Protein AF-A0A2R5FDK6-F1 (afdb_monomer)

Sequence (308 aa):
MSIIIQSFPFYNRYVGVKHDVRIYSDEKGGNSKIVLEDVVLILLAQPRKPADTNEVIAITKEKIELASVTPTDFDGLHLATVDQMEEFYICCDELGDYGKPTVYERFGKWWVDILRELMEKRLAHIGRLVSRVPVWEKDLDKTRRIFGKEANKEIALRTWLEMYYKLSVDWMVTIIIYKTRNKISHLYRGTTGEVPNNINSSNENDRRGNNVYTPETLVLIAPEVENLLDNPKRLLEDAAENIKKSDKLEKERNQVKILRLEGKSDDEIIEQIWKVTPQSNLAEAEEEGEYKNYQYELLKVFVQFIKK

Nearest PDB structures (foldseek):
  8otz-assembly1_AV  TM=5.537E-01  e=9.362E+00  Bos taurus

Solvent-accessible surface area (backbone atoms only — not comparable to full-atom values): 17125 Å² total; per-residue (Å²): 130,66,77,39,77,29,63,41,79,45,75,43,77,87,55,72,44,77,45,59,40,45,35,40,14,30,90,73,9,46,84,39,24,38,39,47,49,43,52,45,43,59,31,50,48,44,68,99,42,82,63,53,71,69,56,28,53,52,49,41,51,54,31,33,62,74,38,69,49,84,57,48,80,52,100,91,41,45,30,22,43,67,70,45,42,52,47,34,52,68,64,44,61,78,52,10,78,50,75,85,75,25,46,37,60,55,47,53,50,48,41,57,54,30,52,46,49,28,41,76,71,29,44,47,60,75,27,66,76,53,59,47,49,52,54,41,53,52,43,44,51,51,44,31,69,75,45,48,90,51,43,84,39,71,41,39,54,67,59,47,43,34,69,60,48,35,45,79,57,64,70,58,55,51,49,52,46,64,72,42,47,63,59,51,49,52,49,46,28,72,76,70,76,43,82,67,51,53,74,76,67,97,45,89,85,42,83,81,49,46,59,31,38,44,50,76,57,50,41,72,44,43,66,61,52,49,56,43,56,77,34,40,67,60,48,49,61,71,36,49,78,67,50,76,75,37,71,66,58,51,50,53,51,50,50,52,48,53,41,50,72,73,67,50,51,72,66,58,47,40,32,73,77,71,71,42,47,82,82,40,53,60,10,70,47,100,44,92,91,40,69,38,30,51,57,48,59,36,47,54,54,53,56,66,68,59,69,132

Radius of gyration: 23.21 Å; Cα contacts (8 Å, |Δi|>4): 417; chains: 1; bounding box: 58×48×67 Å

Foldseek 3Di:
DDKFKAWEWDQPVQQRDIATWIWIAPPQLPPIWTWQLSVLQQQQDHHPDRDDSVNSLVVSVVLCVVLVADFDDDPSTGTHDLVSCVSSLVSCVPSFPDDVVTSSVRVVCLCVQFVSVCSVVSNVSVYHVRSCVSLLVVQLVLCCVQQPVCLQDWDWQLVCCCRQQVDDPVVLSVLLCVVCVVVLQVQQCVVPVDGFDADDPPDPVVPVHTRTGRSSSSSVCVVVSVVLLVCLVVSCVVCVVVLVPDPVSVVLLVLLVVVVVVVDDLQRSCCVSPVDHQPPSWHQDSDHPDTGNSNSVNSSVVSVVNDD

Structure (mmCIF, N/CA/C/O backbone):
data_AF-A0A2R5FDK6-F1
#
_entry.id   AF-A0A2R5FDK6-F1
#
loop_
_atom_site.group_PDB
_atom_site.id
_atom_site.type_symbol
_atom_site.label_atom_id
_atom_site.label_alt_id
_atom_site.label_comp_id
_atom_site.label_asym_id
_atom_site.label_entity_id
_atom_site.label_seq_id
_atom_site.pdbx_PDB_ins_code
_atom_site.Cartn_x
_atom_site.Cartn_y
_atom_site.Cartn_z
_atom_site.occupancy
_atom_site.B_iso_or_equiv
_atom_site.auth_seq_id
_atom_site.auth_comp_id
_atom_site.auth_asym_id
_atom_site.auth_atom_id
_atom_site.pdbx_PDB_model_num
ATOM 1 N N . MET A 1 1 ? 29.451 -4.047 -23.027 1.00 61.66 1 MET A N 1
ATOM 2 C CA . MET A 1 1 ? 28.661 -3.230 -22.083 1.00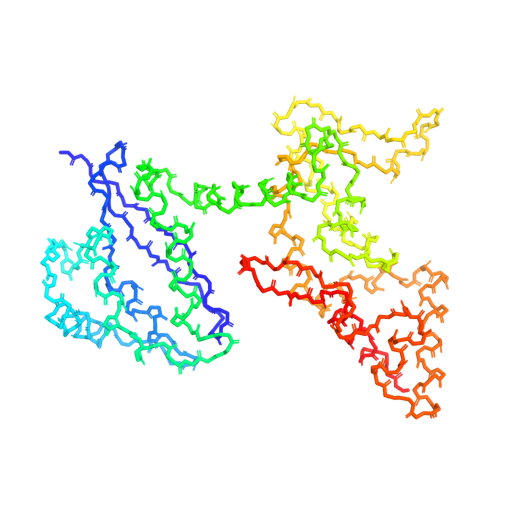 61.66 1 MET A CA 1
ATOM 3 C C . MET A 1 1 ? 28.052 -4.207 -21.094 1.00 61.66 1 MET A C 1
ATOM 5 O O . MET A 1 1 ? 27.488 -5.189 -21.560 1.00 61.66 1 MET A O 1
ATOM 9 N N . SER A 1 2 ? 28.280 -4.040 -19.790 1.00 78.81 2 SER A N 1
ATOM 10 C CA . SER A 1 2 ? 27.719 -4.955 -18.787 1.00 78.81 2 SER A CA 1
ATOM 11 C C . SER A 1 2 ? 26.217 -4.712 -18.671 1.00 78.81 2 SER A C 1
ATOM 13 O O . SER A 1 2 ? 25.786 -3.559 -18.625 1.00 78.81 2 SER A O 1
ATOM 15 N N . ILE A 1 3 ? 25.437 -5.788 -18.681 1.00 86.75 3 ILE A N 1
ATOM 16 C CA . ILE A 1 3 ? 23.987 -5.752 -18.501 1.00 86.75 3 ILE A CA 1
ATOM 17 C C . ILE A 1 3 ? 23.714 -6.052 -17.029 1.00 86.75 3 ILE A C 1
ATOM 19 O O . ILE A 1 3 ? 24.132 -7.089 -16.516 1.00 86.75 3 ILE A O 1
ATOM 23 N N . ILE A 1 4 ? 23.006 -5.150 -16.357 1.00 90.75 4 ILE A N 1
ATOM 24 C CA . ILE A 1 4 ? 22.509 -5.340 -14.998 1.00 90.75 4 ILE A CA 1
ATOM 25 C C . ILE A 1 4 ? 21.051 -5.781 -15.078 1.00 90.75 4 ILE A C 1
ATOM 27 O O . ILE A 1 4 ? 20.235 -5.141 -15.743 1.00 90.75 4 ILE A O 1
ATOM 31 N N . ILE A 1 5 ? 20.730 -6.854 -14.358 1.00 92.94 5 ILE A N 1
ATOM 32 C CA . ILE A 1 5 ? 19.374 -7.386 -14.232 1.00 92.94 5 ILE A CA 1
ATOM 33 C C . ILE A 1 5 ? 18.915 -7.155 -12.796 1.00 92.94 5 ILE A C 1
ATOM 35 O O . ILE A 1 5 ? 19.574 -7.600 -11.855 1.00 92.94 5 ILE A O 1
ATOM 39 N N . GLN A 1 6 ? 17.790 -6.466 -12.624 1.00 94.25 6 GLN A N 1
ATOM 40 C CA . GLN A 1 6 ? 17.181 -6.226 -11.317 1.00 94.25 6 GLN A CA 1
ATOM 41 C C . GLN A 1 6 ? 15.751 -6.752 -11.282 1.00 94.25 6 GLN A C 1
ATOM 43 O O . GLN A 1 6 ? 14.992 -6.571 -12.231 1.00 94.25 6 GLN A O 1
ATOM 48 N N . SER A 1 7 ? 15.387 -7.382 -10.165 1.00 92.06 7 SER A N 1
ATOM 49 C CA . SER A 1 7 ? 14.057 -7.956 -9.940 1.00 92.06 7 SER A CA 1
ATOM 50 C C . SER A 1 7 ? 13.248 -7.106 -8.968 1.00 92.06 7 SER A C 1
ATOM 52 O O . SER A 1 7 ? 13.628 -6.945 -7.799 1.00 92.06 7 SER A O 1
ATOM 54 N N . PHE A 1 8 ? 12.104 -6.618 -9.434 1.00 92.19 8 PHE A N 1
ATOM 55 C CA . PHE A 1 8 ? 11.215 -5.730 -8.703 1.00 92.19 8 PHE A CA 1
ATOM 56 C C . PHE A 1 8 ? 9.947 -6.447 -8.253 1.00 92.19 8 PHE A C 1
ATOM 58 O O . PHE A 1 8 ? 9.234 -7.014 -9.076 1.00 92.19 8 PHE A O 1
ATOM 65 N N . PRO A 1 9 ? 9.640 -6.418 -6.952 1.00 90.50 9 PRO A N 1
ATOM 66 C CA . PRO A 1 9 ? 8.559 -7.223 -6.430 1.00 90.50 9 PRO A CA 1
ATOM 67 C C . PRO A 1 9 ? 7.182 -6.577 -6.583 1.00 90.50 9 PRO A C 1
ATOM 69 O O . PRO A 1 9 ? 6.952 -5.479 -6.077 1.00 90.50 9 PRO A O 1
ATOM 72 N N . PHE A 1 10 ? 6.237 -7.334 -7.127 1.00 89.94 10 PHE A N 1
ATOM 73 C CA . PHE A 1 10 ? 4.808 -7.050 -7.088 1.00 89.94 10 PHE A CA 1
ATOM 74 C C . PHE A 1 10 ? 4.093 -8.074 -6.198 1.00 89.94 10 PHE A C 1
ATOM 76 O O . PHE A 1 10 ? 4.248 -9.286 -6.367 1.00 89.94 10 PHE A O 1
ATOM 83 N N . TYR A 1 11 ? 3.302 -7.608 -5.229 1.00 86.88 11 TYR A N 1
ATOM 84 C CA . TYR A 1 11 ? 2.498 -8.493 -4.384 1.00 86.88 11 TYR A CA 1
ATOM 85 C C . TYR A 1 11 ? 1.059 -8.578 -4.896 1.00 86.88 11 TYR A C 1
ATOM 87 O O . TYR A 1 11 ? 0.243 -7.671 -4.688 1.00 86.88 11 TYR A O 1
ATOM 95 N N . ASN A 1 12 ? 0.728 -9.711 -5.518 1.00 85.25 12 ASN A N 1
ATOM 96 C CA . ASN A 1 12 ? -0.639 -10.007 -5.910 1.00 85.25 12 ASN A CA 1
ATOM 97 C C . ASN A 1 12 ? -1.412 -10.520 -4.682 1.00 85.25 12 ASN A C 1
ATOM 99 O O . ASN A 1 12 ? -1.385 -11.703 -4.333 1.00 85.25 12 ASN A O 1
ATOM 103 N N . ARG A 1 13 ? -2.120 -9.600 -4.014 1.00 81.56 13 ARG A N 1
ATOM 104 C CA . ARG A 1 13 ? -2.880 -9.880 -2.784 1.00 81.56 13 ARG A CA 1
ATOM 105 C C . ARG A 1 13 ? -4.012 -10.893 -2.969 1.00 81.56 13 ARG A C 1
ATOM 107 O O . ARG A 1 13 ? -4.418 -11.512 -1.993 1.00 81.56 13 ARG A O 1
ATOM 114 N N . TYR A 1 14 ? -4.524 -11.059 -4.190 1.00 83.19 14 TYR A N 1
ATOM 115 C CA . TYR A 1 14 ? -5.655 -11.951 -4.460 1.00 83.19 14 TYR A CA 1
ATOM 116 C C . TYR A 1 14 ? -5.239 -13.418 -4.485 1.00 83.19 14 TYR A C 1
ATOM 118 O O . TYR A 1 14 ? -5.993 -14.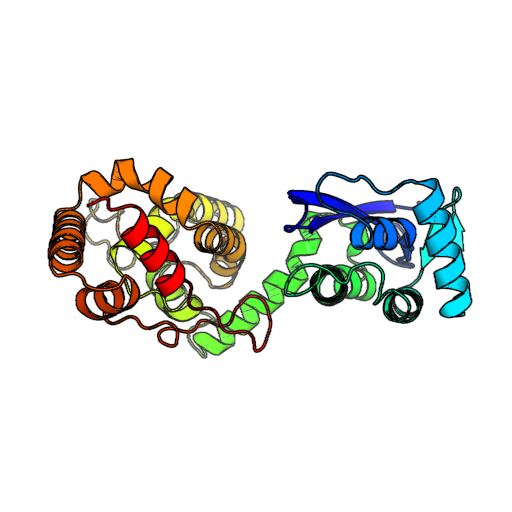285 -4.049 1.00 83.19 14 TYR A O 1
ATOM 126 N N . VAL A 1 15 ? -4.017 -13.691 -4.941 1.00 83.62 15 VAL A N 1
ATOM 127 C CA . VAL A 1 15 ? -3.427 -15.038 -4.932 1.00 83.62 15 VAL A CA 1
ATOM 128 C C . VAL A 1 15 ? -2.507 -15.261 -3.731 1.00 83.62 15 VAL A C 1
ATOM 130 O O . VAL A 1 15 ? -2.153 -16.398 -3.433 1.00 83.62 15 VAL A O 1
ATOM 133 N N . GLY A 1 16 ? -2.125 -14.188 -3.030 1.00 80.31 16 GLY A N 1
ATOM 134 C CA . GLY A 1 16 ? -1.224 -14.233 -1.880 1.00 80.31 16 GLY A CA 1
ATOM 135 C C . GLY A 1 16 ? 0.233 -14.517 -2.253 1.00 80.31 16 GLY A C 1
ATOM 136 O O . GLY A 1 16 ? 1.001 -14.953 -1.398 1.00 80.31 16 GLY A O 1
ATOM 137 N N . VAL A 1 17 ? 0.618 -14.280 -3.510 1.00 82.44 17 VAL A N 1
ATOM 138 C CA . VAL A 1 17 ? 1.946 -14.593 -4.054 1.00 82.44 17 VAL A CA 1
ATOM 139 C C . VAL A 1 17 ? 2.660 -13.312 -4.464 1.00 82.44 17 VAL A C 1
ATOM 141 O O . VAL A 1 17 ? 2.067 -12.340 -4.937 1.00 82.44 17 VAL A O 1
ATOM 144 N N . LYS A 1 18 ? 3.970 -13.320 -4.240 1.00 88.19 18 LYS A N 1
ATOM 145 C CA . LYS A 1 18 ? 4.886 -12.281 -4.681 1.00 88.19 18 LYS A CA 1
ATOM 146 C C . LYS A 1 18 ? 5.486 -12.694 -6.019 1.00 88.19 18 LYS A C 1
ATOM 148 O O . LYS A 1 18 ? 6.088 -13.760 -6.111 1.00 88.19 18 LYS A O 1
ATOM 153 N N . HIS A 1 19 ? 5.336 -11.836 -7.012 1.00 90.69 19 HIS A N 1
ATOM 154 C CA . HIS A 1 19 ? 5.939 -11.981 -8.327 1.00 90.69 19 HIS A CA 1
ATOM 155 C C . HIS A 1 19 ? 7.079 -10.977 -8.462 1.00 90.69 19 HIS A C 1
ATOM 157 O O . HIS A 1 19 ? 7.041 -9.910 -7.850 1.00 90.69 19 HIS A O 1
ATOM 163 N N . ASP A 1 20 ? 8.099 -11.322 -9.234 1.00 92.31 20 ASP A N 1
ATOM 164 C CA . ASP A 1 20 ? 9.207 -10.425 -9.533 1.00 92.31 20 ASP A CA 1
ATOM 165 C C . ASP A 1 20 ? 9.132 -10.041 -11.015 1.00 92.31 20 ASP A C 1
ATOM 167 O O . ASP A 1 20 ? 9.048 -10.915 -11.872 1.00 92.31 20 ASP A O 1
ATOM 171 N N . VAL A 1 21 ? 9.184 -8.742 -11.299 1.00 94.69 21 VAL A N 1
ATOM 172 C CA . VAL A 1 21 ? 9.325 -8.191 -12.649 1.00 94.69 21 VAL A CA 1
ATOM 173 C C . VAL A 1 21 ? 10.780 -7.825 -12.873 1.00 94.69 21 VAL A C 1
ATOM 175 O O . VAL A 1 21 ? 11.354 -7.034 -12.118 1.00 94.69 21 VAL A O 1
ATOM 178 N N . ARG A 1 22 ? 11.397 -8.413 -13.893 1.00 95.62 22 ARG A N 1
ATOM 179 C CA . ARG A 1 22 ? 12.801 -8.175 -14.223 1.00 95.62 22 ARG A CA 1
ATOM 180 C C . ARG A 1 22 ? 12.946 -6.984 -15.162 1.00 95.62 22 ARG A C 1
ATOM 182 O O . ARG A 1 22 ? 12.224 -6.855 -16.149 1.00 95.62 22 ARG A O 1
ATOM 189 N N . ILE A 1 23 ? 13.936 -6.147 -14.865 1.00 95.38 23 ILE A N 1
ATOM 190 C CA . ILE A 1 23 ? 14.373 -5.041 -15.717 1.00 95.38 23 ILE A CA 1
ATOM 191 C C . ILE A 1 23 ? 15.857 -5.213 -16.030 1.00 95.38 23 ILE A C 1
ATOM 193 O O . ILE A 1 23 ? 16.681 -5.411 -15.135 1.00 95.38 23 ILE A O 1
ATOM 197 N N . TYR A 1 24 ? 16.174 -5.113 -17.314 1.00 95.62 24 TYR A N 1
ATOM 198 C CA . TYR A 1 24 ? 17.513 -5.127 -17.881 1.00 95.62 24 TYR A CA 1
ATOM 199 C C . TYR A 1 24 ? 17.947 -3.689 -18.129 1.00 95.62 24 TYR A C 1
ATOM 201 O O . TYR A 1 24 ? 17.193 -2.922 -18.711 1.00 95.62 24 TYR A O 1
ATOM 209 N N . SER A 1 25 ? 19.148 -3.308 -17.711 1.00 93.69 25 SER A N 1
ATOM 210 C CA . SER A 1 25 ? 19.682 -1.957 -17.928 1.00 93.69 25 SER A CA 1
ATOM 211 C C . SER A 1 25 ? 21.202 -1.982 -18.048 1.00 93.69 25 SER A C 1
ATOM 213 O O . SER A 1 25 ? 21.840 -2.970 -17.679 1.00 93.69 25 SER A O 1
ATOM 215 N N . ASP A 1 26 ? 21.800 -0.915 -18.575 1.00 92.19 26 ASP A N 1
ATOM 216 C CA . ASP A 1 26 ? 23.251 -0.734 -18.481 1.00 92.19 26 ASP A CA 1
ATOM 217 C C . ASP A 1 26 ? 23.682 -0.297 -17.064 1.00 92.19 26 ASP A C 1
ATOM 219 O O . ASP A 1 26 ? 22.858 0.014 -16.203 1.00 92.19 26 ASP A O 1
ATOM 223 N N . GLU A 1 27 ? 24.993 -0.252 -16.807 1.00 88.50 27 GLU A N 1
ATOM 224 C CA . GLU A 1 27 ? 25.561 0.122 -15.497 1.00 88.50 27 GLU A CA 1
ATOM 225 C C . GLU A 1 27 ? 25.161 1.519 -14.996 1.00 88.50 27 GLU A C 1
ATOM 227 O O . GLU A 1 27 ? 25.316 1.811 -13.813 1.00 88.50 27 GLU A O 1
ATOM 232 N N . LYS A 1 28 ? 24.660 2.389 -15.878 1.00 86.62 28 LYS A N 1
ATOM 233 C CA . LYS A 1 28 ? 24.192 3.740 -15.548 1.00 86.62 28 LYS A CA 1
ATOM 234 C C . LYS A 1 28 ? 22.661 3.832 -15.529 1.00 86.62 28 LYS A C 1
ATOM 236 O O . LYS A 1 28 ? 22.128 4.940 -15.474 1.00 86.62 28 LYS A O 1
ATOM 241 N N . GLY A 1 29 ? 21.956 2.703 -15.628 1.00 84.31 29 GLY A N 1
ATOM 242 C CA . GLY A 1 29 ? 20.496 2.635 -15.716 1.00 84.31 29 GLY A CA 1
ATOM 243 C C . GLY A 1 29 ? 19.916 3.090 -17.055 1.00 84.31 29 GLY A C 1
ATOM 244 O O . GLY A 1 29 ? 18.697 3.222 -17.184 1.00 84.31 29 GLY A O 1
ATOM 245 N N . GLY A 1 30 ? 20.764 3.350 -18.049 1.00 87.38 30 GLY A N 1
ATOM 246 C CA . GLY A 1 30 ? 20.343 3.622 -19.414 1.00 87.38 30 GLY A CA 1
ATOM 247 C C . GLY A 1 30 ? 19.819 2.363 -20.101 1.00 87.38 30 GLY A C 1
ATOM 248 O O . GLY A 1 30 ? 20.036 1.238 -19.642 1.00 87.38 30 GLY A O 1
ATOM 249 N N . ASN A 1 31 ? 19.105 2.569 -21.212 1.00 90.06 31 ASN A N 1
ATOM 250 C CA . ASN A 1 31 ? 18.552 1.495 -22.044 1.00 90.06 31 ASN A CA 1
ATOM 251 C C . ASN A 1 31 ? 17.733 0.465 -21.246 1.00 90.06 31 ASN A C 1
ATOM 253 O O . ASN A 1 31 ? 17.788 -0.728 -21.539 1.00 90.06 31 ASN A O 1
ATOM 257 N N . SER A 1 32 ? 17.007 0.931 -20.224 1.00 93.81 32 SER A N 1
ATOM 258 C CA . SER A 1 32 ? 16.192 0.069 -19.371 1.00 93.81 32 SER A CA 1
ATOM 259 C C . SER A 1 32 ? 15.098 -0.620 -20.191 1.00 93.81 32 SER A C 1
ATOM 261 O O . SER A 1 32 ? 14.358 0.054 -20.911 1.00 93.81 32 SER A O 1
ATOM 263 N N . LYS A 1 33 ? 14.980 -1.945 -20.066 1.00 96.12 33 LYS A N 1
ATOM 264 C CA . LYS A 1 33 ? 13.948 -2.763 -20.711 1.00 96.12 33 LYS A CA 1
ATOM 265 C C . LYS A 1 33 ? 13.312 -3.743 -19.731 1.00 96.12 33 LYS A C 1
ATOM 267 O O . LYS A 1 33 ? 14.022 -4.391 -18.965 1.00 96.12 33 LYS A O 1
ATOM 272 N N . ILE A 1 34 ? 11.992 -3.857 -19.767 1.00 97.00 34 ILE A N 1
ATOM 273 C CA . ILE A 1 34 ? 11.185 -4.747 -18.924 1.00 97.00 34 ILE A CA 1
ATOM 274 C C . ILE A 1 34 ? 10.923 -6.081 -19.633 1.00 97.00 34 ILE A C 1
ATOM 276 O O . ILE A 1 34 ? 10.759 -6.107 -20.850 1.00 97.00 34 ILE A O 1
ATOM 280 N N . VAL A 1 35 ? 10.885 -7.182 -18.879 1.00 97.94 35 VAL A N 1
ATOM 281 C CA . VAL A 1 35 ? 10.507 -8.513 -19.386 1.00 97.94 35 VAL A CA 1
ATOM 282 C C . VAL A 1 35 ? 8.983 -8.632 -19.488 1.00 97.94 35 VAL A C 1
ATOM 284 O O . VAL A 1 35 ? 8.292 -8.562 -18.470 1.00 97.94 35 VAL A O 1
ATOM 287 N N . LEU A 1 36 ? 8.458 -8.855 -20.695 1.00 97.94 36 LEU A N 1
ATOM 288 C CA . LEU A 1 36 ? 7.011 -8.940 -20.942 1.00 97.94 36 LEU A CA 1
ATOM 289 C C . LEU A 1 36 ? 6.376 -10.232 -20.399 1.00 97.94 36 LEU A C 1
ATOM 291 O O . LEU A 1 36 ? 5.220 -10.230 -19.978 1.00 97.94 36 LEU A O 1
ATOM 295 N N . GLU A 1 37 ? 7.121 -11.334 -20.335 1.00 97.50 37 GLU A N 1
ATOM 296 C CA . GLU A 1 37 ? 6.637 -12.593 -19.757 1.00 97.50 37 GLU A CA 1
ATOM 297 C C . GLU A 1 37 ? 6.334 -12.464 -18.262 1.00 97.50 37 GLU A C 1
ATOM 299 O O . GLU A 1 37 ? 5.381 -13.069 -17.775 1.00 97.50 37 GLU A O 1
ATOM 304 N N . ASP A 1 38 ? 7.109 -11.658 -17.527 1.00 96.88 38 ASP A N 1
ATOM 305 C CA . ASP A 1 38 ? 6.877 -11.437 -16.095 1.00 96.88 38 ASP A CA 1
ATOM 306 C C . ASP A 1 38 ? 5.541 -10.705 -15.868 1.00 96.88 38 ASP A C 1
ATOM 308 O O . ASP A 1 38 ? 4.835 -10.986 -14.899 1.00 96.88 38 ASP A O 1
ATOM 312 N N . VAL A 1 39 ? 5.164 -9.811 -16.790 1.00 96.75 39 VAL A N 1
ATOM 313 C CA . VAL A 1 39 ? 3.873 -9.106 -16.788 1.00 96.75 39 VAL A CA 1
ATOM 314 C C . VAL A 1 39 ? 2.731 -10.091 -17.018 1.00 96.75 39 VAL A C 1
ATOM 316 O O . VAL A 1 39 ? 1.809 -10.166 -16.207 1.00 96.75 39 VAL A O 1
ATOM 319 N N . VAL A 1 40 ? 2.801 -10.879 -18.094 1.00 96.56 40 VAL A N 1
ATOM 320 C CA . VAL A 1 40 ? 1.754 -11.856 -18.436 1.00 96.56 40 VAL A CA 1
ATOM 321 C C . VAL A 1 40 ? 1.596 -12.8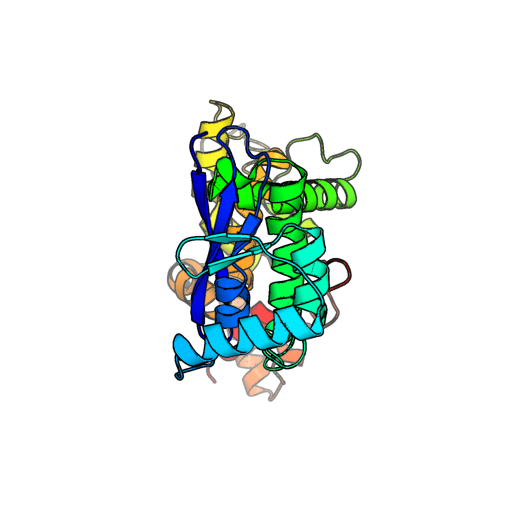94 -17.326 1.00 96.56 40 VAL A C 1
ATOM 323 O O . VAL A 1 40 ? 0.474 -13.212 -16.934 1.00 96.56 40 VAL A O 1
ATOM 326 N N . LEU A 1 41 ? 2.706 -13.355 -16.741 1.00 94.94 41 LEU A N 1
ATOM 327 C CA . LEU A 1 41 ? 2.700 -14.259 -15.593 1.00 94.94 41 LEU A CA 1
ATOM 328 C C . LEU A 1 41 ? 1.929 -13.680 -14.398 1.00 94.94 41 LEU A C 1
ATOM 330 O O . LEU A 1 41 ? 1.207 -14.413 -13.721 1.00 94.94 41 LEU A O 1
ATOM 334 N N . ILE A 1 42 ? 2.092 -12.384 -14.115 1.00 93.88 42 ILE A N 1
ATOM 335 C CA . ILE A 1 42 ? 1.388 -11.705 -13.021 1.00 93.88 42 ILE A CA 1
ATOM 336 C C . ILE A 1 42 ? -0.110 -11.624 -13.292 1.00 93.88 42 ILE A C 1
ATOM 338 O O . ILE A 1 42 ? -0.896 -11.899 -12.383 1.00 93.88 42 ILE A O 1
ATOM 342 N N . LEU A 1 43 ? -0.492 -11.239 -14.511 1.00 94.06 43 LEU A N 1
ATOM 343 C CA . LEU A 1 43 ? -1.895 -11.068 -14.885 1.00 94.06 43 LEU A CA 1
ATOM 344 C C . LEU A 1 43 ? -2.637 -12.409 -14.844 1.00 94.06 43 LEU A C 1
ATOM 346 O O . LEU A 1 43 ? -3.684 -12.506 -14.208 1.00 94.06 43 LEU A O 1
ATOM 350 N N . LEU A 1 44 ? -2.027 -13.465 -15.391 1.00 92.44 44 LEU A N 1
ATOM 351 C CA . LEU A 1 44 ? -2.592 -14.817 -15.423 1.00 92.44 44 LEU A CA 1
ATOM 352 C C . LEU A 1 44 ? -2.576 -15.548 -14.079 1.00 92.44 44 LEU A C 1
ATOM 354 O O . LEU A 1 44 ? -3.229 -16.587 -13.942 1.00 92.44 44 LEU A O 1
ATOM 358 N N . ALA A 1 45 ? -1.806 -15.076 -13.094 1.00 88.00 45 ALA A N 1
ATOM 359 C CA . ALA A 1 45 ? -1.718 -15.741 -11.801 1.00 88.00 45 ALA A CA 1
ATOM 360 C C . ALA A 1 45 ? -3.121 -15.875 -11.206 1.00 88.00 45 ALA A C 1
ATOM 362 O O . ALA A 1 45 ? -3.832 -14.884 -11.125 1.00 88.00 45 ALA A O 1
ATOM 363 N N . GLN A 1 46 ? -3.525 -17.066 -10.757 1.00 82.56 46 GLN A N 1
ATOM 364 C CA . GLN A 1 46 ? -4.818 -17.288 -10.102 1.00 82.56 46 GLN A CA 1
ATOM 365 C C . GLN A 1 46 ? -4.653 -18.057 -8.785 1.00 82.56 46 GLN A C 1
ATOM 367 O O . GLN A 1 46 ? -3.682 -18.805 -8.608 1.00 82.56 46 GLN A O 1
ATOM 372 N N . PRO A 1 47 ? -5.598 -17.927 -7.830 1.00 77.12 47 PRO A N 1
ATOM 373 C CA . PRO A 1 47 ? -5.526 -18.682 -6.588 1.00 77.12 47 PRO A CA 1
ATOM 374 C C . PRO A 1 47 ? -5.528 -20.185 -6.885 1.00 77.12 47 PRO A C 1
ATOM 376 O O . PRO A 1 47 ? -6.446 -20.696 -7.522 1.00 77.12 47 PRO A O 1
ATOM 379 N N . ARG A 1 48 ? -4.522 -20.910 -6.378 1.00 71.12 48 ARG A N 1
ATOM 380 C CA . ARG A 1 48 ? -4.388 -22.380 -6.497 1.00 71.12 48 ARG A CA 1
ATOM 381 C C . ARG A 1 48 ? -4.161 -22.916 -7.919 1.00 71.12 48 ARG A C 1
ATOM 383 O O . ARG A 1 48 ? -4.148 -24.134 -8.085 1.00 71.12 48 ARG A O 1
ATOM 390 N N . LYS A 1 49 ? -3.936 -22.054 -8.913 1.00 76.50 49 LYS A N 1
ATOM 391 C CA . LYS A 1 49 ? -3.584 -22.457 -10.278 1.00 76.50 49 LYS A CA 1
ATOM 392 C C . LYS A 1 49 ? -2.352 -21.664 -10.734 1.00 76.50 49 LYS A C 1
ATOM 394 O O . LYS A 1 49 ? -2.497 -20.496 -11.092 1.00 76.50 49 LYS A O 1
ATOM 399 N N . PRO A 1 50 ? -1.139 -22.246 -10.669 1.00 72.62 50 PRO A N 1
ATOM 400 C CA . PRO A 1 50 ? 0.029 -21.600 -11.253 1.00 72.62 50 PRO A CA 1
ATOM 401 C C . PRO A 1 50 ? -0.169 -21.488 -12.768 1.00 72.62 50 PRO A C 1
ATOM 403 O O . PRO A 1 50 ? -0.712 -22.406 -13.384 1.00 72.62 50 PRO A O 1
ATOM 406 N N . ALA A 1 51 ? 0.249 -20.366 -13.349 1.00 77.88 51 ALA A N 1
ATOM 407 C CA . ALA A 1 51 ? 0.252 -20.202 -14.797 1.00 77.88 51 ALA A CA 1
ATOM 408 C C . ALA A 1 51 ? 1.317 -21.117 -15.423 1.00 77.88 51 ALA A C 1
ATOM 410 O O . ALA A 1 51 ? 2.419 -21.259 -14.880 1.00 77.88 51 ALA A O 1
ATOM 411 N N . ASP A 1 52 ? 0.984 -21.750 -16.546 1.00 85.81 52 ASP A N 1
ATOM 412 C CA . ASP A 1 52 ? 1.923 -22.578 -17.301 1.00 85.81 52 ASP A CA 1
ATOM 413 C C . ASP A 1 52 ? 2.924 -21.672 -18.035 1.00 85.81 52 ASP A C 1
ATOM 415 O O . ASP A 1 52 ? 2.548 -20.708 -18.698 1.00 85.81 52 ASP A O 1
ATOM 419 N N . THR A 1 53 ? 4.220 -21.965 -17.928 1.00 84.75 53 THR A N 1
ATOM 420 C CA . THR A 1 53 ? 5.272 -21.183 -18.594 1.00 84.75 53 THR A CA 1
ATOM 421 C C . THR A 1 53 ? 5.116 -21.164 -20.118 1.00 84.75 53 THR A C 1
ATOM 423 O O . THR A 1 53 ? 5.392 -20.142 -20.742 1.00 84.75 53 THR A O 1
ATOM 426 N N . ASN A 1 54 ? 4.646 -22.254 -20.729 1.00 88.00 54 ASN A N 1
ATOM 427 C CA . ASN A 1 54 ? 4.403 -22.299 -22.172 1.00 88.00 54 ASN A CA 1
ATOM 428 C C . ASN A 1 54 ? 3.202 -21.432 -22.569 1.00 88.00 54 ASN A C 1
ATOM 430 O O . ASN A 1 54 ? 3.238 -20.780 -23.611 1.00 88.00 54 ASN A O 1
ATOM 434 N N . GLU A 1 55 ? 2.163 -21.408 -21.730 1.00 91.88 55 GLU A N 1
ATOM 435 C CA . GLU A 1 55 ? 0.983 -20.554 -21.904 1.00 91.88 55 GLU A CA 1
ATOM 436 C C . GLU A 1 55 ? 1.370 -19.073 -21.804 1.00 91.88 55 GLU A C 1
ATOM 438 O O . GLU A 1 55 ? 1.005 -18.291 -22.677 1.00 91.88 55 GLU A O 1
ATOM 443 N N . VAL A 1 56 ? 2.200 -18.708 -20.818 1.00 94.19 56 VAL A N 1
ATOM 444 C CA . VAL A 1 56 ? 2.736 -17.345 -20.667 1.00 94.19 56 VAL A CA 1
ATOM 445 C C . VAL A 1 56 ? 3.472 -16.902 -21.930 1.00 94.19 56 VAL A C 1
ATOM 447 O O . VAL A 1 56 ? 3.153 -15.851 -22.470 1.00 94.19 56 VAL A O 1
ATOM 450 N N . ILE A 1 57 ? 4.408 -17.707 -22.442 1.00 94.44 57 ILE A N 1
ATOM 451 C CA . ILE A 1 57 ? 5.184 -17.350 -23.642 1.00 94.44 57 ILE A CA 1
ATOM 452 C C . ILE A 1 57 ? 4.278 -17.208 -24.872 1.00 94.44 57 ILE A C 1
ATOM 454 O O . ILE A 1 57 ? 4.468 -16.291 -25.673 1.00 94.44 57 ILE A O 1
ATOM 458 N N . ALA A 1 58 ? 3.312 -18.115 -25.046 1.00 95.19 58 ALA A N 1
ATOM 459 C CA . ALA A 1 58 ? 2.382 -18.070 -26.171 1.00 95.19 58 ALA A CA 1
ATOM 460 C C . ALA A 1 58 ? 1.528 -16.794 -26.139 1.00 95.19 58 ALA A C 1
ATOM 462 O O . ALA A 1 58 ? 1.462 -16.082 -27.140 1.00 95.19 58 ALA A O 1
ATOM 463 N N . ILE A 1 59 ? 0.960 -16.470 -24.976 1.00 96.50 59 ILE A N 1
ATOM 464 C CA . ILE A 1 59 ? 0.154 -15.262 -24.778 1.00 96.50 59 ILE A CA 1
ATOM 465 C C . ILE A 1 59 ? 1.015 -14.007 -24.933 1.00 96.50 59 ILE A C 1
ATOM 467 O O . ILE A 1 59 ? 0.597 -13.067 -25.597 1.00 96.50 59 ILE A O 1
ATOM 471 N N . THR A 1 60 ? 2.243 -13.978 -24.404 1.00 97.62 60 THR A N 1
ATOM 472 C CA . THR A 1 60 ? 3.153 -12.840 -24.605 1.00 97.62 60 THR A CA 1
ATOM 473 C C . THR A 1 60 ? 3.374 -12.559 -26.092 1.00 97.62 60 THR A C 1
ATOM 475 O O . THR A 1 60 ? 3.278 -11.406 -26.503 1.00 97.62 60 THR A O 1
ATOM 478 N N . LYS A 1 61 ? 3.601 -13.588 -26.918 1.00 97.00 61 LYS A N 1
ATOM 479 C CA . LYS A 1 61 ? 3.766 -13.420 -28.373 1.00 97.00 61 LYS A CA 1
ATOM 480 C C . LYS A 1 61 ? 2.500 -12.914 -29.055 1.00 97.00 61 LYS A C 1
ATOM 482 O O . LYS A 1 61 ? 2.578 -11.965 -29.828 1.00 97.00 61 LYS A O 1
ATOM 487 N N . GLU A 1 62 ? 1.349 -13.493 -28.723 1.00 97.38 62 GLU A N 1
ATOM 488 C CA . GLU A 1 62 ? 0.050 -13.030 -29.224 1.00 97.38 62 GLU A CA 1
ATOM 489 C C . GLU A 1 62 ? -0.159 -11.539 -28.915 1.00 97.38 62 GLU A C 1
ATOM 491 O O . GLU A 1 62 ? -0.529 -10.750 -29.783 1.00 97.38 62 GLU A O 1
ATOM 496 N N . LYS A 1 63 ? 0.145 -11.126 -27.682 1.00 97.75 63 LYS A N 1
ATOM 497 C CA . LYS A 1 63 ? -0.027 -9.745 -27.223 1.00 97.75 63 LYS A CA 1
ATOM 498 C C . LYS A 1 63 ? 0.974 -8.777 -27.848 1.00 97.75 63 LYS A C 1
ATOM 500 O O . LYS A 1 63 ? 0.601 -7.645 -28.142 1.00 97.75 63 LYS A O 1
ATOM 505 N N . ILE A 1 64 ? 2.203 -9.219 -28.116 1.00 97.69 64 ILE A N 1
ATOM 506 C CA . ILE A 1 64 ? 3.194 -8.453 -28.887 1.00 97.69 64 ILE A CA 1
ATOM 507 C C . ILE A 1 64 ? 2.676 -8.164 -30.300 1.00 97.69 64 ILE A C 1
ATOM 509 O O . ILE A 1 64 ? 2.755 -7.023 -30.755 1.00 97.69 64 ILE A O 1
ATOM 513 N N . GLU A 1 65 ? 2.129 -9.178 -30.978 1.00 96.81 65 GLU A N 1
ATOM 514 C CA . GLU A 1 65 ? 1.574 -9.035 -32.328 1.00 96.81 65 GLU A CA 1
ATOM 515 C C . GLU A 1 65 ? 0.382 -8.070 -32.344 1.00 96.81 65 GLU A C 1
ATOM 517 O O . GLU A 1 65 ? 0.334 -7.166 -33.180 1.00 96.81 65 GLU A O 1
ATOM 522 N N . LEU A 1 66 ? -0.541 -8.207 -31.385 1.00 96.06 66 LEU A N 1
ATOM 523 C CA . LEU A 1 66 ? -1.697 -7.315 -31.243 1.00 96.06 66 LEU A CA 1
ATOM 524 C C . LEU A 1 66 ? -1.284 -5.864 -30.974 1.00 96.06 66 LEU A C 1
ATOM 526 O O . LEU A 1 66 ? -1.809 -4.948 -31.607 1.00 96.06 66 LEU A O 1
ATOM 530 N N . ALA A 1 67 ? -0.315 -5.657 -30.082 1.00 95.50 67 ALA A N 1
ATOM 531 C CA . ALA A 1 67 ? 0.199 -4.333 -29.750 1.00 95.50 67 ALA A CA 1
ATOM 532 C C . ALA A 1 67 ? 1.082 -3.732 -30.855 1.00 95.50 67 ALA A C 1
ATOM 534 O O . ALA A 1 67 ? 1.408 -2.551 -30.799 1.00 95.50 67 ALA A O 1
ATOM 535 N N . SER A 1 68 ? 1.471 -4.522 -31.866 1.00 95.38 68 SER A N 1
ATOM 536 C CA . SER A 1 68 ? 2.395 -4.111 -32.934 1.00 95.38 68 SER A CA 1
ATOM 537 C C . SER A 1 68 ? 3.745 -3.591 -32.415 1.00 95.38 68 SER A C 1
ATOM 539 O O . SER A 1 68 ? 4.399 -2.768 -33.060 1.00 95.38 68 SER A O 1
ATOM 541 N N . VAL A 1 69 ? 4.193 -4.096 -31.263 1.00 95.12 69 VAL A N 1
ATOM 542 C CA . VAL A 1 69 ? 5.476 -3.720 -30.655 1.00 95.12 69 VAL A CA 1
ATOM 543 C C . VAL A 1 69 ? 6.602 -4.608 -31.174 1.00 95.12 69 VAL A C 1
ATOM 545 O O . VAL A 1 69 ? 6.407 -5.775 -31.495 1.00 95.12 69 VAL A O 1
ATOM 548 N N . THR A 1 70 ? 7.820 -4.072 -31.253 1.00 96.25 70 THR A N 1
ATOM 549 C CA . THR A 1 70 ? 9.017 -4.842 -31.639 1.00 96.25 70 THR A CA 1
ATOM 550 C C . THR A 1 70 ? 9.986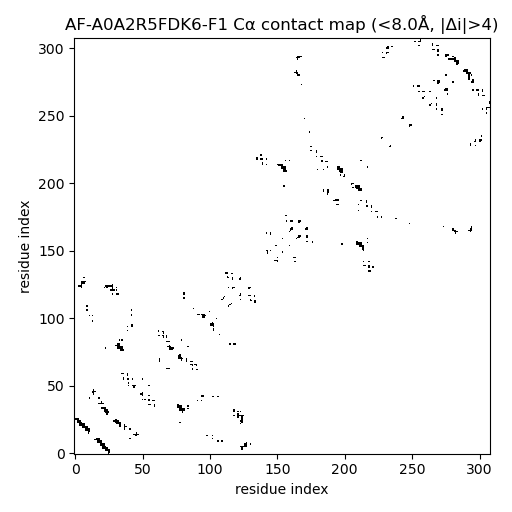 -4.925 -30.456 1.00 96.25 70 THR A C 1
ATOM 552 O O . THR A 1 70 ? 10.886 -4.083 -30.341 1.00 96.25 70 THR A O 1
ATOM 555 N N . PRO A 1 71 ? 9.791 -5.879 -29.526 1.00 95.75 71 PRO A N 1
ATOM 556 C CA . PRO A 1 71 ? 10.669 -6.033 -28.373 1.00 95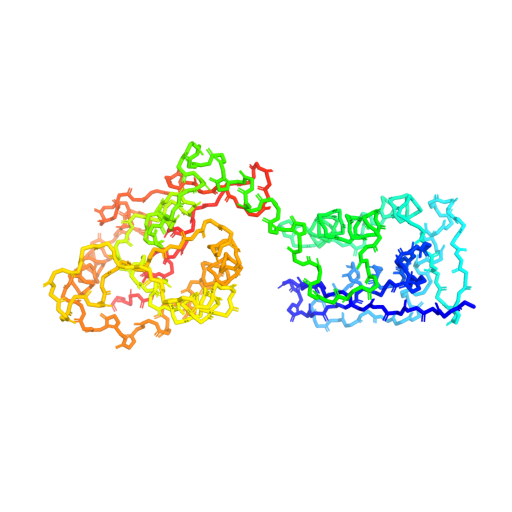.75 71 PRO A CA 1
ATOM 557 C C . PRO A 1 71 ? 12.054 -6.538 -28.796 1.00 95.75 71 PRO A C 1
ATOM 559 O O . PRO A 1 71 ? 12.275 -7.009 -29.909 1.00 95.75 71 PRO A O 1
ATOM 562 N N . THR A 1 72 ? 13.021 -6.422 -27.892 1.00 96.19 72 THR A N 1
ATOM 563 C CA . THR A 1 72 ? 14.342 -7.034 -28.058 1.00 96.19 72 THR A CA 1
ATOM 564 C C . THR A 1 72 ? 14.329 -8.445 -27.490 1.00 96.19 72 THR A C 1
ATOM 566 O O . THR A 1 72 ? 14.113 -8.606 -26.292 1.00 96.19 72 THR A O 1
ATOM 569 N N . ASP A 1 73 ? 14.636 -9.440 -28.313 1.00 94.12 73 ASP A N 1
ATOM 570 C CA . ASP A 1 73 ? 14.782 -10.820 -27.850 1.00 94.12 73 ASP A CA 1
ATOM 571 C C . ASP A 1 73 ? 16.101 -11.021 -27.093 1.00 94.12 73 ASP A C 1
ATOM 573 O O . ASP A 1 73 ? 17.178 -10.646 -27.571 1.00 94.12 73 ASP A O 1
ATOM 577 N N . PHE A 1 74 ? 16.030 -11.635 -25.912 1.00 91.62 74 PHE A N 1
ATOM 578 C CA . PHE A 1 74 ? 17.199 -11.982 -25.104 1.00 91.62 74 PHE A CA 1
ATOM 579 C C . PHE A 1 74 ? 16.943 -13.260 -24.301 1.00 91.62 74 PHE A C 1
ATOM 581 O O . PHE A 1 74 ? 16.016 -13.307 -23.500 1.00 91.62 74 PHE A O 1
ATOM 588 N N . ASP A 1 75 ? 17.755 -14.300 -24.512 1.00 88.94 75 ASP A N 1
ATOM 589 C CA . ASP A 1 75 ? 17.631 -15.605 -23.836 1.00 88.94 75 ASP A CA 1
ATOM 590 C C . ASP A 1 75 ? 16.201 -16.191 -23.847 1.00 88.94 75 ASP A C 1
ATOM 592 O O . ASP A 1 75 ? 15.749 -16.818 -22.890 1.00 88.94 75 ASP A O 1
ATOM 596 N N . GLY A 1 76 ? 15.476 -15.992 -24.955 1.00 88.25 76 GLY A N 1
ATOM 597 C CA . GLY A 1 76 ? 14.100 -16.470 -25.124 1.00 88.25 76 GLY A CA 1
ATOM 598 C C . GLY A 1 76 ? 13.027 -15.634 -24.414 1.00 88.25 76 GLY A C 1
ATOM 599 O O . GLY A 1 76 ? 11.889 -16.087 -24.338 1.00 88.25 76 GLY A O 1
ATOM 600 N N . LEU A 1 77 ? 13.381 -14.448 -23.911 1.00 94.31 77 LEU A N 1
ATOM 601 C CA . LEU A 1 77 ? 12.475 -13.460 -23.319 1.00 94.31 77 LEU A CA 1
ATOM 602 C C . LEU A 1 77 ? 12.327 -12.240 -24.228 1.00 94.31 77 LEU A C 1
ATOM 604 O O . LEU A 1 77 ? 13.282 -11.859 -24.913 1.00 94.31 77 LEU A O 1
ATOM 608 N N . HIS A 1 78 ? 11.174 -11.577 -24.151 1.00 97.94 78 HIS A N 1
ATOM 609 C CA . HIS A 1 78 ? 10.904 -10.351 -24.897 1.00 97.94 78 HIS A CA 1
ATOM 610 C C . HIS A 1 78 ? 11.086 -9.126 -23.991 1.00 97.94 78 HIS A C 1
ATOM 612 O O . HIS A 1 78 ? 10.365 -8.930 -23.009 1.00 97.94 78 HIS A O 1
ATOM 618 N N . LEU A 1 79 ? 12.070 -8.287 -24.326 1.00 97.38 79 LEU A N 1
ATOM 619 C CA . LEU A 1 79 ? 12.424 -7.088 -23.567 1.00 97.38 79 LEU A CA 1
ATOM 620 C C . LEU A 1 79 ? 11.863 -5.825 -24.232 1.00 97.38 79 LEU A C 1
ATOM 622 O O . LEU A 1 79 ? 12.256 -5.490 -25.351 1.00 97.38 79 LEU A O 1
ATOM 626 N N . ALA A 1 80 ? 11.016 -5.081 -23.527 1.00 97.56 80 ALA A N 1
ATOM 627 C CA . ALA A 1 80 ? 10.349 -3.883 -24.039 1.00 97.56 80 ALA A CA 1
ATOM 628 C C . ALA A 1 80 ? 10.865 -2.593 -23.384 1.00 97.56 80 ALA A C 1
ATOM 630 O O . ALA A 1 80 ? 11.239 -2.589 -22.211 1.00 97.56 80 ALA A O 1
ATOM 631 N N . THR A 1 81 ? 10.884 -1.480 -24.122 1.00 96.56 81 THR A N 1
ATOM 632 C CA . THR A 1 81 ? 11.035 -0.136 -23.532 1.00 96.56 81 THR A CA 1
ATOM 633 C C . THR A 1 81 ? 9.769 0.276 -22.767 1.00 96.56 81 THR A C 1
ATOM 635 O O . THR A 1 81 ? 8.770 -0.439 -22.787 1.00 96.56 81 THR A O 1
ATOM 638 N N . VAL A 1 82 ? 9.794 1.434 -22.095 1.00 95.00 82 VAL A N 1
ATOM 639 C CA . VAL A 1 82 ? 8.608 1.991 -21.413 1.00 95.00 82 VAL A CA 1
ATOM 640 C C . VAL A 1 82 ? 7.436 2.159 -22.385 1.00 95.00 82 VAL A C 1
ATOM 642 O O . VAL A 1 82 ? 6.359 1.643 -22.107 1.00 95.00 82 VAL A O 1
ATOM 645 N N . ASP A 1 83 ? 7.665 2.796 -23.536 1.00 95.00 83 ASP A N 1
ATOM 646 C CA . ASP A 1 83 ? 6.612 3.055 -24.530 1.00 95.00 83 ASP A CA 1
ATOM 647 C C . ASP A 1 83 ? 6.024 1.749 -25.087 1.00 95.00 83 ASP A C 1
ATOM 649 O O . ASP A 1 83 ? 4.812 1.569 -25.143 1.00 95.00 83 ASP A O 1
ATOM 653 N N . GLN A 1 84 ? 6.890 0.783 -25.413 1.00 97.31 84 GLN A N 1
ATOM 654 C CA . GLN A 1 84 ? 6.467 -0.534 -25.898 1.00 97.31 84 GLN A CA 1
ATOM 655 C C . GLN A 1 84 ? 5.685 -1.313 -24.837 1.00 97.31 84 GLN A C 1
ATOM 657 O O . GLN A 1 84 ? 4.743 -2.028 -25.157 1.00 97.31 84 GLN A O 1
ATOM 662 N N . MET A 1 85 ? 6.077 -1.197 -23.568 1.00 96.38 85 MET A N 1
ATOM 663 C CA . MET A 1 85 ? 5.352 -1.813 -22.464 1.00 96.38 85 MET A CA 1
ATOM 664 C C . MET A 1 85 ? 3.965 -1.186 -22.291 1.00 96.38 85 MET A C 1
ATOM 666 O O . MET A 1 85 ? 3.015 -1.910 -22.023 1.00 96.38 85 MET A O 1
ATOM 670 N N . GLU A 1 86 ? 3.826 0.129 -22.462 1.00 95.38 86 GLU A N 1
ATOM 671 C CA . GLU A 1 86 ? 2.529 0.813 -22.396 1.00 95.38 86 GLU A CA 1
ATOM 672 C C . GLU A 1 86 ? 1.577 0.318 -23.499 1.00 95.38 86 GLU A C 1
ATOM 674 O O . GLU A 1 86 ? 0.456 -0.093 -23.198 1.00 95.38 86 GLU A O 1
ATOM 679 N N . GLU A 1 87 ? 2.051 0.245 -24.746 1.00 97.00 87 GLU A N 1
ATOM 680 C CA . GLU A 1 87 ? 1.288 -0.297 -25.884 1.00 97.00 87 GLU A CA 1
ATOM 681 C C . GLU A 1 87 ? 0.915 -1.776 -25.686 1.00 97.00 87 GLU A C 1
ATOM 683 O O . GLU A 1 87 ? -0.233 -2.177 -25.895 1.00 97.00 87 GLU A O 1
ATOM 688 N N . PHE A 1 88 ? 1.870 -2.587 -25.222 1.00 97.88 88 PHE A N 1
ATOM 689 C CA . PHE A 1 88 ? 1.658 -3.997 -24.899 1.00 97.88 88 PHE A CA 1
ATOM 690 C C . PHE A 1 8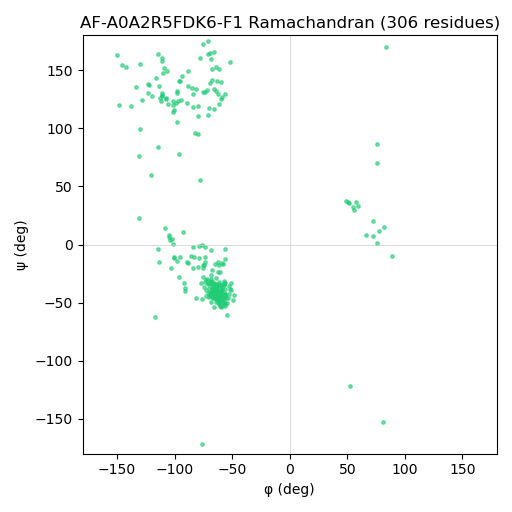8 ? 0.612 -4.190 -23.797 1.00 97.88 88 PHE A C 1
ATOM 692 O O . PHE A 1 88 ? -0.270 -5.045 -23.902 1.00 97.88 88 PHE A O 1
ATOM 699 N N . TYR A 1 89 ? 0.706 -3.395 -22.732 1.00 97.00 89 TYR A N 1
ATOM 700 C CA . TYR A 1 89 ? -0.110 -3.556 -21.538 1.00 97.00 89 TYR A CA 1
ATOM 701 C C . TYR A 1 89 ? -1.590 -3.278 -21.798 1.00 97.00 89 TYR A C 1
ATOM 703 O O . TYR A 1 89 ? -2.436 -4.014 -21.295 1.00 97.00 89 TYR A O 1
ATOM 711 N N . ILE A 1 90 ? -1.901 -2.291 -22.645 1.00 95.44 90 ILE A N 1
ATOM 712 C CA . ILE A 1 90 ? -3.276 -1.981 -23.070 1.00 95.44 90 ILE A CA 1
ATOM 713 C C . ILE A 1 90 ? -3.955 -3.197 -23.712 1.00 95.44 90 ILE A C 1
ATOM 715 O O . ILE A 1 90 ? -5.156 -3.388 -23.548 1.00 95.44 90 ILE A O 1
ATOM 719 N N . CYS A 1 91 ? -3.195 -4.045 -24.408 1.00 96.56 91 CYS A N 1
ATOM 720 C CA . CYS A 1 91 ? -3.729 -5.238 -25.059 1.00 96.56 91 CYS A CA 1
ATOM 721 C C . CYS A 1 91 ? -3.966 -6.414 -24.098 1.00 96.56 91 CYS A C 1
ATOM 723 O O . CYS A 1 91 ? -4.392 -7.467 -24.564 1.00 96.56 91 CYS A O 1
ATOM 725 N N . CYS A 1 92 ? -3.649 -6.277 -22.805 1.00 95.69 92 CYS A N 1
ATOM 726 C CA . CYS A 1 92 ? -3.700 -7.346 -21.802 1.00 95.69 92 CYS A CA 1
ATOM 727 C C . CYS A 1 92 ? -4.857 -7.200 -20.793 1.00 95.69 92 CYS A C 1
ATOM 729 O O . CYS A 1 92 ? -4.812 -7.831 -19.729 1.00 95.69 92 CYS A O 1
ATOM 731 N N . ASP A 1 93 ? -5.843 -6.342 -21.068 1.00 92.56 93 ASP A N 1
ATOM 732 C CA . ASP A 1 93 ? -6.938 -6.009 -20.148 1.00 92.56 93 ASP A CA 1
ATOM 733 C C . ASP A 1 93 ? -7.729 -7.241 -19.691 1.00 92.56 93 ASP A C 1
ATOM 735 O O . ASP A 1 93 ? -8.134 -7.336 -18.529 1.00 92.56 93 ASP A O 1
ATOM 739 N N . GLU A 1 94 ? -7.853 -8.244 -20.556 1.00 91.69 94 GLU A N 1
ATOM 740 C CA . GLU A 1 94 ? -8.607 -9.458 -20.276 1.00 91.69 94 GLU A CA 1
ATOM 741 C C . GLU A 1 94 ? -7.850 -10.487 -19.417 1.00 91.69 94 GLU A C 1
ATOM 743 O O . GLU A 1 94 ? -8.470 -11.358 -18.803 1.00 91.69 94 GLU A O 1
ATOM 748 N N . LEU A 1 95 ? -6.516 -10.404 -19.331 1.00 88.75 95 LEU A N 1
ATOM 749 C CA . LEU A 1 95 ? -5.685 -11.427 -18.676 1.00 88.75 95 LEU A CA 1
ATOM 750 C C . LEU A 1 95 ? -5.753 -11.382 -17.141 1.00 88.75 95 LEU A C 1
ATOM 752 O O . LEU A 1 95 ? -5.383 -12.357 -16.493 1.00 88.75 95 LEU A O 1
ATOM 756 N N . GLY A 1 96 ? -6.221 -10.272 -16.560 1.00 84.19 96 GLY A N 1
ATOM 757 C CA . GLY A 1 96 ? -6.221 -10.006 -15.116 1.00 84.19 96 GLY A CA 1
ATOM 758 C C . GLY A 1 96 ? -7.561 -9.528 -14.552 1.00 84.19 96 GLY A C 1
ATOM 759 O O . GLY A 1 96 ? -7.563 -8.881 -13.501 1.00 84.19 96 GLY A O 1
ATOM 760 N N . ASP A 1 97 ? -8.678 -9.825 -15.226 1.00 85.88 97 ASP A N 1
ATOM 761 C CA . ASP A 1 97 ? -10.036 -9.358 -14.895 1.00 85.88 97 ASP A CA 1
ATOM 762 C C . ASP A 1 97 ? -10.683 -10.138 -13.729 1.00 85.88 97 ASP A C 1
ATOM 764 O O . ASP A 1 97 ? -11.740 -10.762 -13.832 1.00 85.88 97 ASP A O 1
ATOM 768 N N . TYR A 1 98 ? -10.003 -10.175 -12.582 1.00 81.19 98 TYR A N 1
ATOM 769 C CA . TYR A 1 98 ? -10.568 -10.727 -11.354 1.00 81.19 98 TYR A CA 1
ATOM 770 C C . TYR A 1 98 ? -10.078 -9.980 -10.108 1.00 81.19 98 TYR A C 1
ATOM 772 O O . TYR A 1 98 ? -8.994 -9.397 -10.078 1.00 81.19 98 TYR A O 1
ATOM 780 N N . GLY A 1 99 ? -10.891 -10.024 -9.048 1.00 78.06 99 GLY A N 1
ATOM 781 C CA . GLY A 1 99 ? -10.728 -9.158 -7.876 1.00 78.06 99 GLY A CA 1
ATOM 782 C C . GLY A 1 99 ? -11.374 -7.781 -8.082 1.00 78.06 99 GLY A C 1
ATOM 783 O O . GLY A 1 99 ? -11.835 -7.461 -9.171 1.00 78.06 99 GLY A O 1
ATOM 784 N N . LYS A 1 100 ? -11.467 -6.980 -7.014 1.00 77.62 100 LYS A N 1
ATOM 785 C CA . LYS A 1 100 ? -11.896 -5.572 -7.080 1.00 77.62 100 LYS A CA 1
ATOM 786 C C . LYS A 1 100 ? -11.021 -4.702 -6.163 1.00 77.62 100 LYS A C 1
ATOM 788 O O . LYS A 1 100 ? -11.018 -4.967 -4.955 1.00 77.62 100 LYS A O 1
ATOM 793 N N . PRO A 1 101 ? -10.291 -3.698 -6.694 1.00 81.94 101 PRO A N 1
ATOM 794 C CA . PRO A 1 101 ? -9.936 -3.511 -8.118 1.00 81.94 101 PRO A CA 1
ATOM 795 C C . PRO A 1 101 ? -9.289 -4.763 -8.735 1.00 81.94 101 PRO A C 1
ATOM 797 O O . PRO A 1 101 ? -8.781 -5.609 -7.998 1.00 81.94 101 PRO A O 1
ATOM 800 N N . THR A 1 102 ? -9.328 -4.937 -10.049 1.00 89.19 102 THR A N 1
ATOM 801 C CA . THR A 1 102 ? -8.811 -6.150 -10.710 1.00 89.19 102 THR A CA 1
ATOM 802 C C . THR A 1 102 ? -7.287 -6.281 -10.556 1.00 89.19 102 THR A C 1
ATOM 804 O O . THR A 1 102 ? -6.596 -5.340 -10.146 1.00 89.19 102 THR A O 1
ATOM 807 N N . VAL A 1 103 ? -6.715 -7.461 -10.837 1.00 90.06 103 VAL A N 1
ATOM 808 C CA . VAL A 1 103 ? -5.244 -7.613 -10.889 1.00 90.06 103 VAL A CA 1
ATOM 809 C C . VAL A 1 103 ? -4.655 -6.691 -11.941 1.00 90.06 103 VAL A C 1
ATOM 811 O O . VAL A 1 103 ? -3.616 -6.090 -11.674 1.00 90.06 103 VAL A O 1
ATOM 814 N N . TYR A 1 104 ? -5.327 -6.571 -13.088 1.00 93.88 104 TYR A N 1
ATOM 815 C CA . TYR A 1 104 ? -4.956 -5.634 -14.139 1.00 93.88 104 TYR A CA 1
ATOM 816 C C . TYR A 1 104 ? -4.861 -4.213 -13.568 1.00 93.88 104 TYR A C 1
ATOM 818 O O . TYR A 1 104 ? -3.769 -3.673 -13.475 1.00 93.88 104 TYR A O 1
ATOM 826 N N . GLU A 1 105 ? -5.941 -3.657 -13.020 1.00 91.06 105 GLU A N 1
ATOM 827 C CA . GLU A 1 105 ? -5.936 -2.293 -12.466 1.00 91.06 105 GLU A CA 1
ATOM 828 C C . GLU A 1 105 ? -4.817 -2.069 -11.432 1.00 91.06 105 GLU A C 1
ATOM 830 O O . GLU A 1 105 ? -4.066 -1.093 -11.507 1.00 91.06 105 GLU A O 1
ATOM 835 N N . ARG A 1 106 ? -4.635 -3.013 -10.497 1.00 90.06 106 ARG A N 1
ATOM 836 C CA . ARG A 1 106 ? -3.590 -2.898 -9.465 1.00 90.06 106 ARG A CA 1
ATOM 837 C C . ARG A 1 106 ? -2.177 -3.002 -10.024 1.00 90.06 106 ARG A C 1
ATOM 839 O O . ARG A 1 106 ? -1.288 -2.301 -9.541 1.00 90.06 106 ARG A O 1
ATOM 846 N N . PHE A 1 107 ? -1.939 -3.906 -10.972 1.00 93.62 107 PHE A N 1
ATOM 847 C CA . PHE A 1 107 ? -0.625 -4.043 -11.588 1.00 93.62 107 PHE A CA 1
ATOM 848 C C . PHE A 1 107 ? -0.307 -2.830 -12.456 1.00 93.62 107 PHE A C 1
ATOM 850 O O . PHE A 1 107 ? 0.794 -2.303 -12.347 1.00 93.62 107 PHE A O 1
ATOM 857 N N . GLY A 1 108 ? -1.263 -2.352 -13.254 1.00 93.56 108 GLY A N 1
ATOM 858 C CA . GLY A 1 108 ? -1.098 -1.183 -14.114 1.00 93.56 108 GLY A CA 1
ATOM 859 C C . GLY A 1 108 ? -0.706 0.042 -13.305 1.00 93.56 108 GLY A C 1
ATOM 860 O O . GLY A 1 108 ? 0.280 0.705 -13.622 1.00 93.56 108 GLY A O 1
ATOM 861 N N . LYS A 1 109 ? -1.389 0.263 -12.179 1.00 88.81 109 LYS A N 1
ATOM 862 C CA . LYS A 1 109 ? -1.016 1.316 -11.239 1.00 88.81 109 LYS A CA 1
ATOM 863 C C . LYS A 1 109 ? 0.389 1.119 -10.668 1.00 88.81 109 LYS A C 1
ATOM 865 O O . LYS A 1 109 ? 1.182 2.050 -10.680 1.00 88.81 109 LYS A O 1
ATOM 870 N N . TRP A 1 110 ? 0.728 -0.083 -10.198 1.00 91.12 110 TRP A N 1
ATOM 871 C CA . TRP A 1 110 ? 2.068 -0.371 -9.673 1.00 91.12 110 TRP A CA 1
ATOM 872 C C . TRP A 1 110 ? 3.173 -0.167 -10.723 1.00 91.12 110 TRP A C 1
ATOM 874 O O . TRP A 1 110 ? 4.224 0.393 -10.415 1.00 91.12 110 TRP A O 1
ATOM 884 N N . TRP A 1 111 ? 2.938 -0.589 -11.966 1.00 93.00 111 TRP A N 1
ATOM 885 C CA . TRP A 1 111 ? 3.851 -0.388 -13.088 1.00 93.00 111 TRP A CA 1
ATOM 886 C C . TRP A 1 111 ? 4.068 1.104 -13.355 1.00 93.00 111 TRP A C 1
ATOM 888 O O . TRP A 1 111 ? 5.219 1.540 -13.387 1.00 93.00 111 TRP A O 1
ATOM 898 N N . VAL A 1 112 ? 2.990 1.884 -13.488 1.00 91.12 112 VAL A N 1
ATOM 899 C CA . VAL A 1 112 ? 3.060 3.331 -13.745 1.00 91.12 112 VAL A CA 1
ATOM 900 C C . VAL A 1 112 ? 3.739 4.063 -12.589 1.00 91.12 112 VAL A C 1
ATOM 902 O O . VAL A 1 112 ? 4.652 4.852 -12.813 1.00 91.12 112 VAL A O 1
ATOM 905 N N . ASP A 1 113 ? 3.341 3.763 -11.357 1.00 85.75 113 ASP A N 1
ATOM 906 C CA . ASP A 1 113 ? 3.792 4.499 -10.178 1.00 85.75 113 ASP A CA 1
ATOM 907 C C . ASP A 1 113 ? 5.221 4.161 -9.763 1.00 85.75 113 ASP A C 1
ATOM 909 O O . ASP A 1 113 ? 5.877 4.981 -9.132 1.00 85.75 113 ASP A O 1
ATOM 913 N N . ILE A 1 114 ? 5.704 2.951 -10.052 1.00 88.56 114 ILE A N 1
ATOM 914 C CA . ILE A 1 114 ? 7.014 2.497 -9.574 1.00 88.56 114 ILE A CA 1
ATOM 915 C C . ILE A 1 114 ? 7.953 2.228 -10.740 1.00 88.56 114 ILE A C 1
ATOM 917 O O . ILE A 1 114 ? 9.013 2.843 -10.838 1.00 88.56 114 ILE A O 1
ATOM 921 N N . LEU A 1 115 ? 7.613 1.281 -11.609 1.00 91.38 115 LEU A N 1
ATOM 922 C CA . LEU A 1 115 ? 8.567 0.786 -12.598 1.00 91.38 115 LEU A CA 1
ATOM 923 C C . LEU A 1 115 ? 8.832 1.782 -13.726 1.00 91.38 115 LEU A C 1
ATOM 925 O O . LEU A 1 115 ? 9.998 1.999 -14.061 1.00 91.38 115 LEU A O 1
ATOM 929 N N . ARG A 1 116 ? 7.786 2.413 -14.268 1.00 92.69 116 ARG A N 1
ATOM 930 C CA . ARG A 1 116 ? 7.910 3.456 -15.291 1.00 92.69 116 ARG A CA 1
ATOM 931 C C . ARG A 1 116 ? 8.805 4.586 -14.794 1.00 92.69 116 ARG A C 1
ATOM 933 O O . ARG A 1 116 ? 9.813 4.881 -15.433 1.00 92.69 116 ARG A O 1
ATOM 940 N N . GLU A 1 117 ? 8.506 5.134 -13.615 1.00 90.12 117 GLU A N 1
ATOM 941 C CA . GLU A 1 117 ? 9.314 6.198 -13.013 1.00 90.12 117 GLU A CA 1
ATOM 942 C C . GLU A 1 117 ? 10.783 5.794 -12.836 1.00 90.12 117 GLU A C 1
ATOM 944 O O . GLU A 1 117 ? 11.689 6.568 -13.151 1.00 90.12 117 GLU A O 1
ATOM 949 N N . LEU A 1 118 ? 11.049 4.572 -12.362 1.00 90.81 118 LEU A N 1
ATOM 950 C CA . LEU A 1 118 ? 12.416 4.076 -12.203 1.00 90.81 118 LEU A CA 1
ATOM 951 C C . LEU A 1 118 ? 13.171 3.956 -13.527 1.00 90.81 118 LEU A C 1
ATOM 953 O O . LEU A 1 118 ? 14.371 4.243 -13.572 1.00 90.81 118 LEU A O 1
ATOM 957 N N . MET A 1 119 ? 12.502 3.495 -14.582 1.00 92.38 119 MET A N 1
ATOM 958 C CA . MET A 1 119 ? 13.101 3.349 -15.907 1.00 92.38 119 MET A CA 1
ATOM 959 C C . MET A 1 119 ? 13.368 4.719 -16.539 1.00 92.38 119 MET A C 1
ATOM 961 O O . MET A 1 119 ? 14.475 4.957 -17.025 1.00 92.38 119 MET A O 1
ATOM 965 N N . GLU A 1 120 ? 12.411 5.645 -16.462 1.00 92.06 120 GLU A N 1
ATOM 966 C CA . GLU A 1 120 ? 12.533 7.010 -16.991 1.00 92.06 120 GLU A CA 1
ATOM 967 C C . GLU A 1 120 ? 13.613 7.820 -16.252 1.00 92.06 120 GLU A C 1
ATOM 969 O O . GLU A 1 120 ? 14.451 8.470 -16.884 1.00 92.06 120 GLU A O 1
ATOM 974 N N . LYS A 1 121 ? 13.679 7.711 -14.915 1.00 90.19 121 LYS A N 1
ATOM 975 C CA . LYS A 1 121 ? 14.707 8.359 -14.077 1.00 90.19 121 LYS A CA 1
ATOM 976 C C . LYS A 1 121 ? 16.075 7.650 -14.130 1.00 90.19 121 LYS A C 1
ATOM 978 O O . LYS A 1 121 ? 17.020 8.117 -13.497 1.00 90.19 121 LYS A O 1
ATOM 983 N N . ARG A 1 122 ? 16.217 6.549 -14.887 1.00 91.44 122 ARG A N 1
ATOM 984 C CA . ARG A 1 122 ? 17.446 5.725 -15.006 1.00 91.44 122 ARG A CA 1
ATOM 985 C C . ARG A 1 122 ? 17.934 5.139 -13.678 1.00 91.44 122 ARG A C 1
ATOM 987 O O . ARG A 1 122 ? 19.128 4.951 -13.451 1.00 91.44 122 ARG A O 1
ATOM 994 N N . LEU A 1 123 ? 17.005 4.817 -12.790 1.00 89.75 123 LEU A N 1
ATOM 995 C CA . LEU A 1 123 ? 17.289 4.317 -11.448 1.00 89.75 123 LEU A CA 1
ATOM 996 C C . LEU A 1 123 ? 17.149 2.794 -11.328 1.00 89.75 123 LEU A C 1
ATOM 998 O O . LEU A 1 123 ? 17.613 2.228 -10.342 1.00 89.75 123 LEU A O 1
ATOM 1002 N N . ALA A 1 124 ? 16.576 2.112 -12.326 1.00 87.06 124 ALA A N 1
ATOM 1003 C CA . ALA A 1 124 ? 16.304 0.672 -12.267 1.00 87.06 124 ALA A CA 1
ATOM 1004 C C . ALA A 1 124 ? 17.533 -0.185 -11.889 1.00 87.06 124 ALA A C 1
ATOM 1006 O O . ALA A 1 124 ? 17.403 -1.143 -11.130 1.00 87.06 124 ALA A O 1
ATOM 1007 N N . HIS A 1 125 ? 18.737 0.195 -12.328 1.00 86.56 125 HIS A N 1
ATOM 1008 C CA . HIS A 1 125 ? 19.988 -0.509 -12.017 1.00 86.56 125 HIS A CA 1
ATOM 1009 C C . HIS A 1 125 ? 20.324 -0.589 -10.510 1.00 86.56 125 HIS A C 1
ATOM 1011 O O . HIS A 1 125 ? 21.029 -1.508 -10.092 1.00 86.56 125 HIS A O 1
ATOM 1017 N N . ILE A 1 126 ? 19.800 0.333 -9.689 1.00 84.56 126 ILE A N 1
ATOM 1018 C CA . ILE A 1 126 ? 20.040 0.424 -8.234 1.00 84.56 126 ILE A CA 1
ATOM 1019 C C . ILE A 1 126 ? 19.271 -0.673 -7.467 1.00 84.56 126 ILE A C 1
ATOM 1021 O O . ILE A 1 126 ? 19.605 -1.013 -6.329 1.00 84.56 126 ILE A O 1
ATOM 1025 N N . GLY A 1 127 ? 18.263 -1.284 -8.097 1.00 79.81 127 GLY A N 1
ATOM 1026 C CA . GLY A 1 127 ? 17.555 -2.449 -7.573 1.00 79.81 127 GLY A CA 1
ATOM 1027 C C . GLY A 1 127 ? 16.472 -2.130 -6.539 1.00 79.81 127 GLY A C 1
ATOM 1028 O O . GLY A 1 127 ? 15.842 -1.076 -6.535 1.00 79.81 127 GLY A O 1
ATOM 1029 N N . ARG A 1 128 ? 16.193 -3.087 -5.650 1.00 72.69 128 ARG A N 1
ATOM 1030 C CA . ARG A 1 128 ? 14.941 -3.115 -4.867 1.00 72.69 128 ARG A CA 1
ATOM 1031 C C . ARG A 1 128 ? 14.720 -1.918 -3.942 1.00 72.69 128 ARG A C 1
ATOM 1033 O O . ARG A 1 128 ? 13.572 -1.532 -3.746 1.00 72.69 128 ARG A O 1
ATOM 1040 N N . LEU A 1 129 ? 15.775 -1.325 -3.385 1.00 68.81 129 LEU A N 1
ATOM 1041 C CA . LEU A 1 129 ? 15.631 -0.179 -2.478 1.00 68.81 129 LEU A CA 1
ATOM 1042 C C . LEU A 1 129 ? 15.059 1.050 -3.194 1.00 68.81 129 LEU A C 1
ATOM 1044 O O . LEU A 1 129 ? 14.265 1.777 -2.602 1.00 68.81 129 LEU A O 1
ATOM 1048 N N . VAL A 1 130 ? 15.396 1.247 -4.473 1.00 74.62 130 VAL A N 1
ATOM 1049 C CA . VAL A 1 130 ? 14.964 2.437 -5.213 1.00 74.62 130 VAL A CA 1
ATOM 1050 C C . VAL A 1 130 ? 13.493 2.383 -5.625 1.00 74.62 130 VAL A C 1
ATOM 1052 O O . VAL A 1 130 ? 12.873 3.423 -5.795 1.00 74.62 130 VAL A O 1
ATOM 1055 N N . SER A 1 131 ? 12.886 1.191 -5.669 1.00 75.75 131 SER A N 1
ATOM 1056 C CA . SER A 1 131 ? 11.451 1.008 -5.972 1.00 75.75 131 SER A CA 1
ATOM 1057 C C . SER A 1 131 ? 10.499 1.719 -5.020 1.00 75.75 131 SER A C 1
ATOM 1059 O O . SER A 1 131 ? 9.328 1.903 -5.332 1.00 75.75 131 SER A O 1
ATOM 1061 N N . ARG A 1 132 ? 10.997 2.143 -3.859 1.00 76.31 132 ARG A N 1
ATOM 1062 C CA . ARG A 1 132 ? 10.223 2.925 -2.904 1.00 76.31 132 ARG A CA 1
ATOM 1063 C C . ARG A 1 132 ? 10.314 4.431 -3.132 1.00 76.31 132 ARG A C 1
ATOM 1065 O O . ARG A 1 132 ? 9.473 5.132 -2.589 1.00 76.31 132 ARG A O 1
ATOM 1072 N N . VAL A 1 133 ? 11.276 4.919 -3.920 1.00 77.50 133 VAL A N 1
ATOM 1073 C CA . VAL A 1 133 ? 11.499 6.359 -4.135 1.00 77.50 133 VAL A CA 1
ATOM 1074 C C . VAL A 1 133 ? 10.266 7.056 -4.714 1.00 77.50 133 VAL A C 1
ATOM 1076 O O . VAL A 1 133 ? 9.843 8.025 -4.090 1.00 77.50 133 VAL A O 1
ATOM 1079 N N . PRO A 1 134 ? 9.627 6.561 -5.795 1.00 78.38 134 PRO A N 1
ATOM 1080 C CA . PRO A 1 134 ? 8.410 7.189 -6.317 1.00 78.38 134 PRO A CA 1
ATOM 1081 C C . PRO A 1 134 ? 7.296 7.303 -5.272 1.00 78.38 134 PRO A C 1
ATOM 1083 O O . PRO A 1 134 ? 6.681 8.351 -5.095 1.00 78.38 134 PRO A O 1
ATOM 1086 N N . VAL A 1 135 ? 7.088 6.232 -4.500 1.00 81.50 135 VAL A N 1
ATOM 1087 C CA . VAL A 1 135 ? 6.075 6.203 -3.437 1.00 81.50 135 VAL A CA 1
ATOM 1088 C C . VAL A 1 135 ? 6.414 7.206 -2.331 1.00 81.50 135 VAL A C 1
ATOM 1090 O O . VAL A 1 135 ? 5.542 7.938 -1.880 1.00 81.50 135 VAL A O 1
ATOM 1093 N N . TRP A 1 136 ? 7.686 7.300 -1.932 1.00 82.31 136 TRP A N 1
ATOM 1094 C CA . TRP A 1 136 ? 8.131 8.269 -0.928 1.00 82.31 136 TRP A CA 1
ATOM 1095 C C . TRP A 1 136 ? 7.968 9.718 -1.383 1.00 82.31 136 TRP A C 1
ATOM 1097 O O . TRP A 1 136 ? 7.617 10.562 -0.563 1.00 82.31 136 TRP A O 1
ATOM 1107 N N . GLU A 1 137 ? 8.212 10.017 -2.661 1.00 82.56 137 GLU A N 1
ATOM 1108 C CA . GLU A 1 137 ? 7.981 11.351 -3.226 1.00 82.56 137 GLU A CA 1
ATOM 1109 C C . GLU A 1 137 ? 6.493 11.718 -3.139 1.00 82.56 137 GLU A C 1
ATOM 1111 O O . GLU A 1 137 ? 6.155 12.781 -2.611 1.00 82.56 137 GLU A O 1
ATOM 1116 N N . LYS A 1 138 ? 5.601 10.797 -3.529 1.00 83.94 138 LYS A N 1
ATOM 1117 C CA . LYS A 1 138 ? 4.147 10.981 -3.401 1.00 83.94 138 LYS A CA 1
ATOM 1118 C C . LYS A 1 138 ? 3.700 11.153 -1.946 1.00 83.94 138 LYS A C 1
ATOM 1120 O O . LYS A 1 138 ? 2.933 12.069 -1.647 1.00 83.94 138 LYS A O 1
ATOM 1125 N N . ASP A 1 139 ? 4.198 10.327 -1.027 1.00 86.00 139 ASP A N 1
ATOM 1126 C CA . ASP A 1 139 ? 3.887 10.426 0.406 1.00 86.00 139 ASP A CA 1
ATOM 1127 C C . ASP A 1 139 ? 4.379 11.751 1.011 1.00 86.00 139 ASP A C 1
ATOM 1129 O O . ASP A 1 139 ? 3.718 12.351 1.870 1.00 86.00 139 ASP A O 1
ATOM 1133 N N . LEU A 1 140 ? 5.539 12.239 0.561 1.00 86.31 140 LEU A N 1
ATOM 1134 C CA . LEU A 1 140 ? 6.098 13.513 1.001 1.00 86.31 140 LEU A CA 1
ATOM 1135 C C . LEU A 1 140 ? 5.260 14.679 0.487 1.00 86.31 140 LEU A C 1
ATOM 1137 O O . LEU A 1 140 ? 4.934 15.581 1.261 1.00 86.31 140 LEU A O 1
ATOM 1141 N N . ASP A 1 141 ? 4.848 14.644 -0.776 1.00 86.81 141 ASP A N 1
ATOM 1142 C CA . ASP A 1 141 ? 3.977 15.662 -1.355 1.00 86.81 141 ASP A CA 1
ATOM 1143 C C . ASP A 1 141 ? 2.592 15.652 -0.707 1.00 86.81 141 ASP A C 1
ATOM 1145 O O . ASP A 1 141 ? 2.084 16.708 -0.323 1.00 86.81 141 ASP A O 1
ATOM 1149 N N . LYS A 1 142 ? 2.016 14.477 -0.444 1.00 86.81 142 LYS A N 1
ATOM 1150 C CA . LYS A 1 142 ? 0.788 14.343 0.349 1.00 86.81 142 LYS A CA 1
ATOM 1151 C C . LYS A 1 142 ? 0.956 14.918 1.753 1.00 86.81 142 LYS A C 1
ATOM 1153 O O . LYS A 1 142 ? 0.110 15.695 2.200 1.00 86.81 142 LYS A O 1
ATOM 1158 N N . THR A 1 143 ? 2.065 14.624 2.430 1.00 86.19 143 THR A N 1
ATOM 1159 C CA . THR A 1 143 ? 2.369 15.209 3.745 1.00 86.19 143 THR A CA 1
ATOM 1160 C C . THR A 1 143 ? 2.477 16.735 3.655 1.00 86.19 143 THR A C 1
ATOM 1162 O O . THR A 1 143 ? 1.886 17.445 4.470 1.00 86.19 143 THR A O 1
ATOM 1165 N N . ARG A 1 144 ? 3.125 17.274 2.617 1.00 86.62 144 ARG A N 1
ATOM 1166 C CA . ARG A 1 144 ? 3.188 18.720 2.358 1.00 86.62 144 ARG A CA 1
ATOM 1167 C C . ARG A 1 144 ? 1.818 19.343 2.119 1.00 86.62 144 ARG A C 1
ATOM 1169 O O . ARG A 1 144 ? 1.555 20.412 2.664 1.00 86.62 144 ARG A O 1
ATOM 1176 N N . ARG A 1 145 ? 0.925 18.683 1.376 1.00 88.31 145 ARG A N 1
ATOM 1177 C CA . ARG A 1 145 ? -0.462 19.144 1.180 1.00 88.31 145 ARG A CA 1
ATOM 1178 C C . ARG A 1 145 ? -1.225 19.208 2.508 1.00 88.31 145 ARG A C 1
ATOM 1180 O O . ARG A 1 145 ? -1.915 20.190 2.762 1.00 88.31 145 ARG A O 1
ATOM 1187 N N . ILE A 1 146 ? -1.077 18.193 3.362 1.00 88.06 146 ILE A N 1
ATOM 1188 C CA . ILE A 1 146 ? -1.805 18.081 4.639 1.00 88.06 146 ILE A CA 1
ATOM 1189 C C . ILE A 1 146 ? -1.314 19.098 5.678 1.00 88.06 146 ILE A C 1
ATOM 1191 O O . ILE A 1 146 ? -2.130 19.695 6.379 1.00 88.06 146 ILE A O 1
ATOM 1195 N N . PHE A 1 147 ? 0.001 19.298 5.781 1.00 85.25 147 PHE A N 1
ATOM 1196 C CA . PHE A 1 147 ? 0.619 20.132 6.820 1.00 85.25 147 PHE A CA 1
ATOM 1197 C C . PHE A 1 147 ? 1.008 21.539 6.339 1.00 85.25 147 PHE A C 1
ATOM 1199 O O . PHE A 1 147 ? 1.348 22.409 7.144 1.00 85.25 147 PHE A O 1
ATOM 1206 N N . GLY A 1 148 ? 0.961 21.804 5.032 1.00 85.00 148 GLY A N 1
ATOM 1207 C CA . GLY A 1 148 ? 1.270 23.104 4.444 1.00 85.00 148 GLY A CA 1
ATOM 1208 C C . GLY A 1 148 ? 2.633 23.637 4.890 1.00 85.00 148 GLY A C 1
ATOM 1209 O O . GLY A 1 148 ? 3.665 22.992 4.723 1.00 85.00 148 GLY A O 1
ATOM 1210 N N . LYS A 1 149 ? 2.643 24.825 5.508 1.00 79.56 149 LYS A N 1
ATOM 1211 C CA . LYS A 1 149 ? 3.870 25.473 6.010 1.00 79.56 149 LYS A CA 1
ATOM 1212 C C . LYS A 1 149 ? 4.552 24.708 7.153 1.00 79.56 149 LYS A C 1
ATOM 1214 O O . LYS A 1 149 ? 5.711 24.987 7.452 1.00 79.56 149 LYS A O 1
ATOM 1219 N N . GLU A 1 150 ? 3.853 23.783 7.807 1.00 78.12 150 GLU A N 1
ATOM 1220 C CA . GLU A 1 150 ? 4.399 22.959 8.891 1.00 78.12 150 GLU A CA 1
ATOM 1221 C C . GLU A 1 150 ? 5.108 21.700 8.381 1.00 78.12 150 GLU A C 1
ATOM 1223 O O . GLU A 1 150 ? 5.839 21.073 9.138 1.00 78.12 150 GLU A O 1
ATOM 1228 N N . ALA A 1 151 ? 4.995 21.380 7.088 1.00 79.06 151 ALA A N 1
ATOM 1229 C CA . ALA A 1 151 ? 5.623 20.205 6.483 1.00 79.06 151 ALA A CA 1
ATOM 1230 C C . ALA A 1 151 ? 7.160 20.256 6.405 1.00 79.06 151 ALA A C 1
ATOM 1232 O O . ALA A 1 151 ? 7.782 19.289 5.989 1.00 79.06 151 ALA A O 1
ATOM 1233 N N . ASN A 1 152 ? 7.781 21.370 6.794 1.00 79.56 152 ASN A N 1
ATOM 1234 C CA . ASN A 1 152 ? 9.239 21.482 6.915 1.00 79.56 152 ASN A CA 1
ATOM 1235 C C . ASN A 1 152 ? 9.704 21.458 8.381 1.00 79.56 152 ASN A C 1
ATOM 1237 O O . ASN A 1 152 ? 10.865 21.739 8.667 1.00 79.56 152 ASN A O 1
ATOM 1241 N N . LYS A 1 153 ? 8.791 21.213 9.326 1.00 84.12 153 LYS A N 1
ATOM 1242 C CA . LYS A 1 153 ? 9.078 21.153 10.761 1.00 84.12 153 LYS A CA 1
ATOM 1243 C C . LYS A 1 153 ? 8.937 19.723 11.254 1.00 84.12 153 LYS A C 1
ATOM 1245 O O . LYS A 1 153 ? 8.277 18.904 10.624 1.00 84.12 153 LYS A O 1
ATOM 1250 N N . GLU A 1 154 ? 9.537 19.432 12.401 1.00 86.31 154 GLU A N 1
ATOM 1251 C CA . GLU A 1 154 ? 9.311 18.155 13.067 1.00 86.31 154 GLU A CA 1
ATOM 1252 C C . GLU A 1 154 ? 7.835 18.040 13.501 1.00 86.31 154 GLU A C 1
ATOM 1254 O O . GLU A 1 154 ? 7.276 18.953 14.114 1.00 86.31 154 GLU A O 1
ATOM 1259 N N . ILE A 1 155 ? 7.208 16.904 13.192 1.00 86.88 155 ILE A N 1
ATOM 1260 C CA . ILE A 1 155 ? 5.815 16.582 13.507 1.00 86.88 155 ILE A CA 1
ATOM 1261 C C . ILE A 1 155 ? 5.790 15.425 14.508 1.00 86.88 155 ILE A C 1
ATOM 1263 O O . ILE A 1 155 ? 6.515 14.436 14.373 1.00 86.88 155 ILE A O 1
ATOM 1267 N N . ALA A 1 156 ? 4.942 15.526 15.532 1.00 87.31 156 ALA A N 1
ATOM 1268 C CA . ALA A 1 156 ? 4.731 14.421 16.459 1.00 87.31 156 ALA A CA 1
ATOM 1269 C C . ALA A 1 156 ? 4.077 13.238 15.729 1.00 87.31 156 ALA A C 1
ATOM 1271 O O . ALA A 1 156 ? 3.070 13.416 15.044 1.00 87.31 156 ALA A O 1
ATOM 1272 N N . LEU A 1 157 ? 4.584 12.016 15.938 1.00 88.69 157 LEU A N 1
ATOM 1273 C CA . LEU A 1 157 ? 4.046 10.811 15.285 1.00 88.69 157 LEU A CA 1
ATOM 1274 C C . LEU A 1 157 ? 2.522 10.661 15.462 1.00 88.69 157 LEU A C 1
ATOM 1276 O O . LEU A 1 157 ? 1.827 10.271 14.531 1.00 88.69 157 LEU A O 1
ATOM 1280 N N . ARG A 1 158 ? 1.995 11.009 16.643 1.00 90.19 158 ARG A N 1
ATOM 1281 C CA . ARG A 1 158 ? 0.550 11.028 16.920 1.00 90.19 158 ARG A CA 1
ATOM 1282 C C . ARG A 1 158 ? -0.200 11.982 15.989 1.00 90.19 158 ARG A C 1
ATOM 1284 O O . ARG A 1 158 ? -1.133 11.554 15.322 1.00 90.19 158 ARG A O 1
ATOM 1291 N N . THR A 1 159 ? 0.234 13.238 15.923 1.00 90.31 159 THR A N 1
ATOM 1292 C CA . THR A 1 159 ? -0.370 14.266 15.065 1.00 90.31 159 THR A CA 1
ATOM 1293 C C . THR A 1 159 ? -0.302 13.864 13.596 1.00 90.31 159 THR A C 1
ATOM 1295 O O . THR A 1 159 ? -1.263 14.054 12.855 1.00 90.31 159 THR A O 1
ATOM 1298 N N . TRP A 1 160 ? 0.802 13.237 13.181 1.00 91.44 160 TRP A N 1
ATOM 1299 C CA . TRP A 1 160 ? 0.919 12.687 11.837 1.00 91.44 160 TRP A CA 1
ATOM 1300 C C . TRP A 1 160 ? -0.126 11.600 11.558 1.00 91.44 160 TRP A C 1
ATOM 1302 O O . TRP A 1 160 ? -0.846 11.707 10.572 1.00 91.44 160 TRP A O 1
ATOM 1312 N N . LEU A 1 161 ? -0.302 10.619 12.450 1.00 91.94 161 LEU A N 1
ATOM 1313 C CA . LEU A 1 161 ? -1.338 9.584 12.305 1.00 91.94 161 LEU A CA 1
ATOM 1314 C C . LEU A 1 161 ? -2.765 10.163 12.294 1.00 91.94 161 LEU A C 1
ATOM 1316 O O . LEU A 1 161 ? -3.601 9.741 11.494 1.00 91.94 161 LEU A O 1
ATOM 1320 N N . GLU A 1 162 ? -3.033 11.144 13.157 1.00 91.62 162 GLU A N 1
ATOM 1321 C CA . GLU A 1 162 ? -4.330 11.821 13.267 1.00 91.62 162 GLU A CA 1
ATOM 1322 C C . GLU A 1 162 ? -4.677 12.608 11.994 1.00 91.62 162 GLU A C 1
ATOM 1324 O O . GLU A 1 162 ? -5.824 12.597 11.551 1.00 91.62 162 GLU A O 1
ATOM 1329 N N . MET A 1 163 ? -3.701 13.263 11.360 1.00 90.62 163 MET A N 1
ATOM 1330 C CA . MET A 1 163 ? -3.955 14.089 10.176 1.00 90.62 163 MET A CA 1
ATOM 1331 C C . MET A 1 163 ? -3.831 13.331 8.851 1.00 90.62 163 MET A C 1
ATOM 1333 O O . MET A 1 163 ? -4.659 13.569 7.965 1.00 90.62 163 MET A O 1
ATOM 1337 N N . TYR A 1 164 ? -2.839 12.438 8.727 1.00 91.06 164 TYR A N 1
ATOM 1338 C CA . TYR A 1 164 ? -2.533 11.667 7.513 1.00 91.06 164 TYR A CA 1
ATOM 1339 C C . TYR A 1 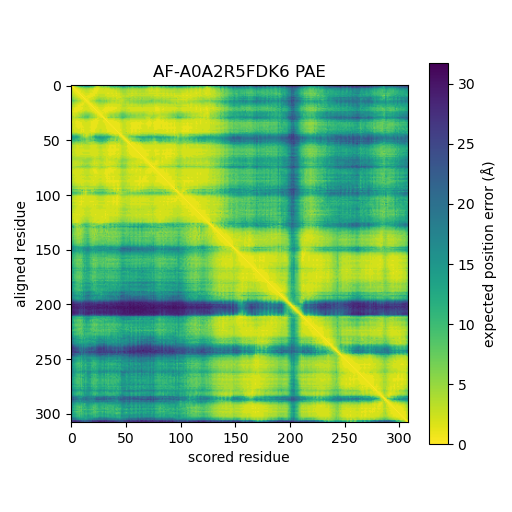164 ? -3.515 10.513 7.303 1.00 91.06 164 TYR A C 1
ATOM 1341 O O . TYR A 1 164 ? -4.074 10.373 6.220 1.00 91.06 164 TYR A O 1
ATOM 1349 N N . TYR A 1 165 ? -3.791 9.739 8.358 1.00 92.06 165 TYR A N 1
ATOM 1350 C CA . TYR A 1 165 ? -4.689 8.576 8.311 1.00 92.06 165 TYR A CA 1
ATOM 1351 C C . TYR A 1 165 ? -6.067 8.837 8.935 1.00 92.06 165 TYR A C 1
ATOM 1353 O O . TYR A 1 165 ? -6.878 7.916 9.023 1.00 92.06 165 TYR A O 1
ATOM 1361 N N . LYS A 1 166 ? -6.345 10.074 9.379 1.00 92.62 166 LYS A N 1
ATOM 1362 C CA . LYS A 1 166 ? -7.623 10.484 10.001 1.00 92.62 166 LYS A CA 1
ATOM 1363 C C . LYS A 1 166 ? -8.028 9.637 11.215 1.00 92.62 166 LYS A C 1
ATOM 1365 O O . LYS A 1 166 ? -9.211 9.448 11.491 1.00 92.62 166 LYS A O 1
ATOM 1370 N N . LEU A 1 167 ? -7.048 9.138 11.968 1.00 92.25 167 LEU A N 1
ATOM 1371 C CA . LEU A 1 167 ? -7.289 8.308 13.148 1.00 92.25 167 LEU A CA 1
ATOM 1372 C C . LEU A 1 167 ? -7.556 9.187 14.373 1.00 92.25 167 LEU A C 1
ATOM 1374 O O . LEU A 1 167 ? -6.680 9.927 14.793 1.00 92.25 167 LEU A O 1
ATOM 1378 N N . SER A 1 168 ? -8.736 9.083 14.977 1.00 89.25 168 SER A N 1
ATOM 1379 C CA . SER A 1 168 ? -9.129 9.835 16.178 1.00 89.25 168 SER A CA 1
ATOM 1380 C C . SER A 1 168 ? -9.333 8.960 17.420 1.00 89.25 168 SER A C 1
ATOM 1382 O O . SER A 1 168 ? -9.368 9.469 18.543 1.00 89.25 168 SER A O 1
ATOM 1384 N N . VAL A 1 169 ? -9.455 7.639 17.258 1.00 88.62 169 VAL A N 1
ATOM 1385 C CA . VAL A 1 169 ? -9.657 6.711 18.375 1.00 88.62 169 VAL A CA 1
ATOM 1386 C C . VAL A 1 169 ? -8.328 6.431 19.075 1.00 88.62 169 VAL A C 1
ATOM 1388 O O . VAL A 1 169 ? -7.433 5.757 18.567 1.00 88.62 169 VAL A O 1
ATOM 1391 N N . ASP A 1 170 ? -8.225 6.945 20.295 1.00 85.31 170 ASP A N 1
ATOM 1392 C CA . ASP A 1 170 ? -7.001 7.007 21.094 1.00 85.31 170 ASP A CA 1
ATOM 1393 C C . ASP A 1 170 ? -6.266 5.666 21.268 1.00 85.31 170 ASP A C 1
ATOM 1395 O O . ASP A 1 170 ? -5.039 5.606 21.137 1.00 85.31 170 ASP A O 1
ATOM 1399 N N . TRP A 1 171 ? -6.990 4.572 21.525 1.00 82.94 171 TRP A N 1
ATOM 1400 C CA . TRP A 1 171 ? -6.351 3.269 21.702 1.00 82.94 171 TRP A CA 1
ATOM 1401 C C . TRP A 1 171 ? -5.739 2.741 20.398 1.00 82.94 171 TRP A C 1
ATOM 1403 O O . TRP A 1 171 ? -4.684 2.112 20.444 1.00 82.94 171 TRP A O 1
ATOM 1413 N N . MET A 1 172 ? -6.333 3.040 19.237 1.00 87.00 172 MET A N 1
ATOM 1414 C CA . MET A 1 172 ? -5.784 2.638 17.936 1.00 87.00 172 MET A CA 1
ATOM 1415 C C . MET A 1 172 ? -4.492 3.379 17.644 1.00 87.00 172 MET A C 1
ATOM 1417 O O . MET A 1 172 ? -3.472 2.759 17.346 1.00 87.00 172 MET A O 1
ATOM 1421 N N . VAL A 1 173 ? -4.527 4.705 17.801 1.00 88.12 173 VAL A N 1
ATOM 1422 C CA . VAL A 1 173 ? -3.359 5.572 17.622 1.00 88.12 173 VAL A CA 1
ATOM 1423 C C . VAL A 1 173 ? -2.229 5.107 18.540 1.00 88.12 173 VAL A C 1
ATOM 1425 O O . VAL A 1 173 ? -1.089 4.956 18.106 1.00 88.12 173 VAL A O 1
ATOM 1428 N N . THR A 1 174 ? -2.550 4.775 19.791 1.00 83.88 174 THR A N 1
ATOM 1429 C CA . THR A 1 174 ? -1.576 4.273 20.767 1.00 83.88 174 THR A CA 1
ATOM 1430 C C . THR A 1 174 ? -0.933 2.951 20.338 1.00 83.88 174 THR A C 1
ATOM 1432 O O . THR A 1 174 ? 0.285 2.806 20.454 1.00 83.88 174 THR A O 1
ATOM 1435 N N . ILE A 1 175 ? -1.706 1.994 19.814 1.00 84.12 175 ILE A N 1
ATOM 1436 C CA . ILE A 1 175 ? -1.167 0.709 19.334 1.00 84.12 175 ILE A CA 1
ATOM 1437 C C . ILE A 1 175 ? -0.239 0.916 18.140 1.00 84.12 175 ILE A C 1
ATOM 1439 O O . ILE A 1 175 ? 0.853 0.347 18.115 1.00 84.12 175 ILE A O 1
ATOM 1443 N N . ILE A 1 176 ? -0.651 1.734 17.169 1.00 88.31 176 ILE A N 1
ATOM 1444 C CA . ILE A 1 176 ? 0.145 2.001 15.966 1.00 88.31 176 ILE A CA 1
ATOM 1445 C C . ILE A 1 176 ? 1.454 2.685 16.359 1.00 88.31 176 ILE A C 1
ATOM 1447 O O . ILE A 1 176 ? 2.524 2.241 15.937 1.00 88.31 176 ILE A O 1
ATOM 1451 N N . ILE A 1 177 ? 1.404 3.688 17.243 1.00 87.31 177 ILE A N 1
ATOM 1452 C CA . ILE A 1 177 ? 2.604 4.330 17.795 1.00 87.31 177 ILE A CA 1
ATOM 1453 C C . ILE A 1 177 ? 3.496 3.294 18.471 1.00 87.31 177 ILE A C 1
ATOM 1455 O O . ILE A 1 177 ? 4.689 3.252 18.197 1.00 87.31 177 ILE A O 1
ATOM 1459 N N . TYR A 1 178 ? 2.949 2.435 19.331 1.00 82.88 178 TYR A N 1
ATOM 1460 C CA . TYR A 1 178 ? 3.741 1.426 20.032 1.00 82.88 178 TYR A CA 1
ATOM 1461 C C . TYR A 1 178 ? 4.456 0.470 19.065 1.00 82.88 178 TYR A C 1
ATOM 1463 O O . TYR A 1 178 ? 5.644 0.193 19.237 1.00 82.88 178 TYR A O 1
ATOM 1471 N N . LYS A 1 179 ? 3.757 0.008 18.021 1.00 84.62 179 LYS A N 1
ATOM 1472 C CA . LYS A 1 179 ? 4.298 -0.911 17.009 1.00 84.62 179 LYS A CA 1
ATOM 1473 C C . LYS A 1 179 ? 5.367 -0.267 16.126 1.00 84.62 179 LYS A C 1
ATOM 1475 O O . LYS A 1 179 ? 6.322 -0.935 15.741 1.00 84.62 179 LYS A O 1
ATOM 1480 N N . THR A 1 180 ? 5.236 1.022 15.835 1.00 86.81 180 THR A N 1
ATOM 1481 C CA . THR A 1 180 ? 6.110 1.722 14.882 1.00 86.81 180 THR A CA 1
ATOM 1482 C C . THR A 1 180 ? 7.262 2.472 15.549 1.00 86.81 180 THR A C 1
ATOM 1484 O O . THR A 1 180 ? 8.335 2.575 14.955 1.00 86.81 180 THR A O 1
ATOM 1487 N N . ARG A 1 181 ? 7.101 2.925 16.804 1.00 84.88 181 ARG A N 1
ATOM 1488 C CA . ARG A 1 181 ? 8.030 3.806 17.541 1.00 84.88 181 ARG A CA 1
ATOM 1489 C C . ARG A 1 181 ? 9.484 3.359 17.502 1.00 84.88 181 ARG A C 1
ATOM 1491 O O . ARG A 1 181 ? 10.362 4.187 17.260 1.00 84.88 181 ARG A O 1
ATOM 1498 N N . ASN A 1 182 ? 9.756 2.083 17.767 1.00 82.19 182 ASN A N 1
ATOM 1499 C CA . ASN A 1 182 ? 11.134 1.590 17.799 1.00 82.19 182 ASN A CA 1
ATOM 1500 C C . ASN A 1 182 ? 11.764 1.692 16.409 1.00 82.19 182 ASN A C 1
ATOM 1502 O O . ASN A 1 182 ? 12.869 2.207 16.270 1.00 82.19 182 ASN A O 1
ATOM 1506 N N . LYS A 1 183 ? 11.030 1.271 15.375 1.00 85.06 183 LYS A N 1
ATOM 1507 C CA . LYS A 1 183 ? 11.509 1.266 13.992 1.00 85.06 183 LYS A CA 1
ATOM 1508 C C . LYS A 1 183 ? 11.791 2.681 13.494 1.00 85.06 183 LYS A C 1
ATOM 1510 O O . LYS A 1 183 ? 12.894 2.934 13.022 1.00 85.06 183 LYS A O 1
ATOM 1515 N N . ILE A 1 184 ? 10.856 3.614 13.682 1.00 87.38 184 ILE A N 1
ATOM 1516 C CA . ILE A 1 184 ? 11.071 5.012 13.288 1.00 87.38 184 ILE A CA 1
ATOM 1517 C C . ILE A 1 184 ? 12.174 5.691 14.120 1.00 87.38 184 ILE A C 1
ATOM 1519 O O . ILE A 1 184 ? 12.961 6.455 13.577 1.00 87.38 184 ILE A O 1
ATOM 1523 N N . SER A 1 185 ? 12.330 5.354 15.407 1.00 84.38 185 SER A N 1
ATOM 1524 C CA . SER A 1 185 ? 13.447 5.874 16.216 1.00 84.38 185 SER A CA 1
ATOM 1525 C C . SER A 1 185 ? 14.807 5.370 15.738 1.00 84.38 185 SER A C 1
ATOM 1527 O O . SER A 1 185 ? 15.770 6.133 15.726 1.00 84.38 185 SER A O 1
ATOM 1529 N N . HIS A 1 186 ? 14.903 4.091 15.362 1.00 83.62 186 HIS A N 1
ATOM 1530 C CA . HIS A 1 186 ? 16.126 3.531 14.787 1.00 83.62 186 HIS A CA 1
ATOM 1531 C C . HIS A 1 186 ? 16.435 4.141 13.427 1.00 83.62 186 HIS A C 1
ATOM 1533 O O . HIS A 1 186 ? 17.591 4.460 13.165 1.00 83.62 186 HIS A O 1
ATOM 1539 N N . LEU A 1 187 ? 15.408 4.332 12.599 1.00 84.44 187 LEU A N 1
ATOM 1540 C CA . LEU A 1 187 ? 15.544 4.974 11.303 1.00 84.44 187 LEU A CA 1
ATOM 1541 C C . LEU A 1 187 ? 16.063 6.405 11.450 1.00 84.44 187 LEU A C 1
ATOM 1543 O O . LEU A 1 187 ? 17.098 6.713 10.876 1.00 84.44 187 LEU A O 1
ATOM 1547 N N . TYR A 1 188 ? 15.415 7.221 12.288 1.00 83.75 188 TYR A N 1
ATOM 1548 C CA . TYR A 1 188 ? 15.828 8.600 12.552 1.00 83.75 188 TYR A CA 1
ATOM 1549 C C . TYR A 1 188 ? 17.289 8.674 13.003 1.00 83.75 188 TYR A C 1
ATOM 1551 O O . TYR A 1 188 ? 18.086 9.376 12.396 1.00 83.75 188 TYR A O 1
ATOM 1559 N N . ARG A 1 189 ? 17.678 7.868 14.002 1.00 82.75 189 ARG A N 1
ATOM 1560 C CA . ARG A 1 189 ? 19.074 7.795 14.468 1.00 82.75 189 ARG A CA 1
ATOM 1561 C C . ARG A 1 189 ? 20.037 7.374 13.365 1.00 82.75 189 ARG A C 1
ATOM 1563 O O . ARG A 1 189 ? 21.149 7.883 13.305 1.00 82.75 189 ARG A O 1
ATOM 1570 N N . GLY A 1 190 ? 19.626 6.428 12.525 1.00 78.12 190 GLY A N 1
ATOM 1571 C CA . GLY A 1 190 ? 20.427 5.952 11.403 1.00 78.12 190 GLY A CA 1
ATOM 1572 C C . GLY A 1 190 ? 20.632 7.011 10.321 1.00 78.12 190 GLY A C 1
ATOM 1573 O O . GLY A 1 190 ? 21.687 7.023 9.697 1.00 78.12 190 GLY A O 1
ATOM 1574 N N . THR A 1 191 ? 19.659 7.903 10.112 1.00 77.56 191 THR A N 1
ATOM 1575 C CA . THR A 1 191 ? 19.722 8.945 9.079 1.00 77.56 191 THR A CA 1
ATOM 1576 C C . THR A 1 191 ? 20.330 10.255 9.569 1.00 77.56 191 THR A C 1
ATOM 1578 O O . THR A 1 191 ? 21.046 10.899 8.811 1.00 77.56 191 THR A O 1
ATOM 1581 N N . THR A 1 192 ? 20.063 10.664 10.812 1.00 79.44 192 THR A N 1
ATOM 1582 C CA . THR A 1 192 ? 20.505 11.964 11.352 1.00 79.44 192 THR A CA 1
ATOM 1583 C C . THR A 1 192 ? 21.710 11.856 12.284 1.00 79.44 192 THR A C 1
ATOM 1585 O O . THR A 1 192 ? 22.400 12.844 12.506 1.00 79.44 192 THR A O 1
ATOM 1588 N N . GLY A 1 193 ? 21.979 10.674 12.848 1.00 76.75 193 GLY A N 1
ATOM 1589 C CA . GLY A 1 193 ? 22.942 10.505 13.940 1.00 76.75 193 GLY A CA 1
ATOM 1590 C C . GLY A 1 193 ? 22.425 10.989 15.302 1.00 76.75 193 GLY A C 1
ATOM 1591 O O . GLY A 1 193 ? 23.140 10.885 16.298 1.00 76.75 193 GLY A O 1
ATOM 1592 N N . GLU A 1 194 ? 21.184 11.479 15.374 1.00 78.12 194 GLU A N 1
ATOM 1593 C CA . GLU A 1 194 ? 20.604 12.098 16.565 1.00 78.12 194 GLU A CA 1
ATOM 1594 C C . GLU A 1 194 ? 19.500 11.241 17.192 1.00 78.12 194 GLU A C 1
ATOM 1596 O O . GLU A 1 194 ? 18.862 10.403 16.553 1.00 78.12 194 GLU A O 1
ATOM 1601 N N . VAL A 1 195 ? 19.238 11.462 18.480 1.00 78.38 195 VAL A N 1
ATOM 1602 C CA . VAL A 1 195 ? 18.068 10.888 19.155 1.00 78.38 195 VAL A CA 1
ATOM 1603 C C . VAL A 1 195 ? 16.855 11.763 18.827 1.00 78.38 195 VAL A C 1
ATOM 1605 O O . VAL A 1 195 ? 16.973 12.978 18.944 1.00 78.38 195 VAL A O 1
ATOM 1608 N N . PRO A 1 196 ? 15.696 11.188 18.450 1.00 72.31 196 PRO A N 1
ATOM 1609 C CA . PRO A 1 196 ? 14.513 11.991 18.154 1.00 72.31 196 PRO A CA 1
ATOM 1610 C C . PRO A 1 196 ? 14.092 12.826 19.366 1.00 72.31 196 PRO A C 1
ATOM 1612 O O . PRO A 1 196 ? 14.127 12.344 20.505 1.00 72.31 196 PRO A O 1
ATOM 1615 N N . ASN A 1 197 ? 13.683 14.065 19.098 1.00 67.88 197 ASN A N 1
ATOM 1616 C CA . ASN A 1 197 ? 13.224 15.002 20.114 1.00 67.88 197 ASN A CA 1
ATOM 1617 C C . ASN A 1 197 ? 11.948 14.497 20.803 1.00 67.88 197 ASN A C 1
ATOM 1619 O O . ASN A 1 197 ? 11.140 13.782 20.204 1.00 67.88 197 ASN A O 1
ATOM 1623 N N . ASN A 1 198 ? 11.756 14.916 22.059 1.00 66.56 198 ASN A N 1
ATOM 1624 C CA . ASN A 1 198 ? 10.496 14.764 22.785 1.00 66.56 198 ASN A CA 1
ATOM 1625 C C . ASN A 1 198 ? 9.876 16.145 23.035 1.00 66.56 198 ASN A C 1
ATOM 1627 O O . ASN A 1 198 ? 10.526 17.006 23.630 1.00 66.56 198 ASN A O 1
ATOM 1631 N N . ILE A 1 199 ? 8.617 16.363 22.635 1.00 49.81 199 ILE A N 1
ATOM 1632 C CA . ILE A 1 199 ? 7.885 17.586 23.016 1.00 49.81 199 ILE A CA 1
ATOM 1633 C C . ILE A 1 199 ? 7.562 17.493 24.512 1.00 49.81 199 ILE A C 1
ATOM 1635 O O . ILE A 1 199 ? 6.727 16.678 24.905 1.00 49.81 199 ILE A O 1
ATOM 1639 N N . ASN A 1 200 ? 8.214 18.361 25.298 1.00 44.00 200 ASN A N 1
ATOM 1640 C CA . ASN A 1 200 ? 8.152 18.530 26.760 1.00 44.00 200 ASN A CA 1
ATOM 1641 C C . ASN A 1 200 ? 8.898 17.469 27.591 1.00 44.00 200 ASN A C 1
ATOM 1643 O O . ASN A 1 200 ? 8.293 16.537 28.106 1.00 44.00 200 ASN A O 1
ATOM 1647 N N . SER A 1 201 ? 10.202 17.658 27.829 1.00 43.47 201 SER A N 1
ATOM 1648 C CA . SER A 1 201 ? 10.942 16.861 28.822 1.00 43.47 201 SER A CA 1
ATOM 1649 C C . SER A 1 201 ? 11.757 17.743 29.768 1.00 43.47 201 SER A C 1
ATOM 1651 O O . SER A 1 201 ? 12.979 17.814 29.672 1.00 43.47 201 SER A O 1
ATOM 1653 N N . SER A 1 202 ? 11.082 18.376 30.727 1.00 42.81 202 SER A N 1
ATOM 1654 C CA . SER A 1 202 ? 11.706 18.843 31.975 1.00 42.81 202 SER A CA 1
ATOM 1655 C C . SER A 1 202 ? 11.789 17.742 33.048 1.00 42.81 202 SER A C 1
ATOM 1657 O O . SER A 1 202 ? 12.371 17.975 34.101 1.00 42.81 202 SER A O 1
ATOM 1659 N N . ASN A 1 203 ? 11.266 16.534 32.783 1.00 41.72 203 ASN A N 1
ATOM 1660 C CA . ASN A 1 203 ? 11.303 15.383 33.689 1.00 41.72 203 ASN A CA 1
ATOM 1661 C C . ASN A 1 203 ? 11.854 14.132 32.982 1.00 41.72 203 ASN A C 1
ATOM 1663 O O . ASN A 1 203 ? 11.301 13.675 31.986 1.00 41.72 203 ASN A O 1
ATOM 1667 N N . GLU A 1 204 ? 12.907 13.518 33.532 1.00 41.44 204 GLU A N 1
ATOM 1668 C CA . GLU A 1 204 ? 13.572 12.332 32.954 1.00 41.44 204 GLU A CA 1
ATOM 1669 C C . GLU A 1 204 ? 12.667 11.088 32.825 1.00 41.44 204 GLU A C 1
ATOM 1671 O O . GLU A 1 204 ? 12.951 10.194 32.024 1.00 41.44 204 GLU A O 1
ATOM 1676 N N . ASN A 1 205 ? 11.542 11.049 33.546 1.00 40.25 205 ASN A N 1
ATOM 1677 C CA . ASN A 1 205 ? 10.555 9.967 33.476 1.00 40.25 205 ASN A CA 1
ATOM 1678 C C . ASN A 1 205 ? 9.549 10.105 32.313 1.00 40.25 205 ASN A C 1
ATOM 1680 O O . ASN A 1 205 ? 8.859 9.133 32.001 1.00 40.25 205 ASN A O 1
ATOM 1684 N N . ASP A 1 206 ? 9.513 11.253 31.624 1.00 42.91 206 ASP A N 1
ATOM 1685 C CA . ASP A 1 206 ? 8.592 11.542 30.510 1.00 42.91 206 ASP A CA 1
ATOM 1686 C C . ASP A 1 206 ? 9.153 11.204 29.121 1.00 42.91 206 ASP A C 1
ATOM 1688 O O . ASP A 1 206 ? 8.514 11.447 28.097 1.00 42.91 206 ASP A O 1
ATOM 1692 N N . ARG A 1 207 ? 10.288 10.489 29.050 1.00 44.97 207 ARG A N 1
ATOM 1693 C CA . ARG A 1 207 ? 10.837 9.922 27.795 1.00 44.97 207 ARG A CA 1
ATOM 1694 C C . ARG A 1 207 ? 9.861 9.006 27.033 1.00 44.97 207 ARG A C 1
ATOM 1696 O O . ARG A 1 207 ? 10.186 8.494 25.962 1.00 44.97 207 ARG A O 1
ATOM 1703 N N . ARG A 1 208 ? 8.670 8.746 27.577 1.00 45.03 208 ARG A N 1
ATOM 1704 C CA . ARG A 1 208 ? 7.619 7.930 26.969 1.00 45.03 208 ARG A CA 1
ATOM 1705 C C . ARG A 1 208 ? 6.663 8.723 26.072 1.00 45.03 208 ARG A C 1
ATOM 1707 O O . ARG A 1 208 ? 6.015 8.069 25.257 1.00 45.03 208 ARG A O 1
ATOM 1714 N N . GLY A 1 209 ? 6.625 10.052 26.142 1.00 52.44 209 GLY A N 1
ATOM 1715 C CA . GLY A 1 209 ? 5.707 10.886 25.364 1.00 52.44 209 GLY A CA 1
ATOM 1716 C C . GLY A 1 209 ? 6.391 11.654 24.232 1.00 52.44 209 GLY A C 1
ATOM 1717 O O . GLY A 1 209 ? 7.308 12.423 24.476 1.00 52.44 209 GLY A O 1
ATOM 1718 N N . ASN A 1 210 ? 5.871 11.483 23.015 1.00 58.56 210 ASN A N 1
ATOM 1719 C CA . ASN A 1 210 ? 6.059 12.359 21.848 1.00 58.56 210 ASN A CA 1
ATOM 1720 C C . ASN A 1 210 ? 7.403 12.287 21.120 1.00 58.56 210 ASN A C 1
ATOM 1722 O O . ASN A 1 210 ? 8.120 13.275 21.087 1.00 58.56 210 ASN A O 1
ATOM 1726 N N . ASN A 1 211 ? 7.686 11.186 20.419 1.00 72.56 211 ASN A N 1
ATOM 1727 C CA . ASN A 1 211 ? 8.770 11.221 19.439 1.00 72.56 211 ASN A CA 1
ATOM 1728 C C . ASN A 1 211 ? 8.352 12.095 18.242 1.00 72.56 211 ASN A C 1
ATOM 1730 O O . ASN A 1 211 ? 7.359 11.796 17.561 1.00 72.56 211 ASN A O 1
ATOM 1734 N N . VAL A 1 212 ? 9.094 13.173 18.031 1.00 83.88 212 VAL A N 1
ATOM 1735 C CA . VAL A 1 212 ? 8.923 14.099 16.913 1.00 83.88 212 VAL A CA 1
ATOM 1736 C C . VAL A 1 212 ? 9.892 13.714 15.805 1.00 83.88 212 VAL A C 1
ATOM 1738 O O . VAL A 1 212 ? 11.022 13.315 16.083 1.00 83.88 212 VAL A O 1
ATOM 1741 N N . TYR A 1 213 ? 9.441 13.806 14.560 1.00 86.31 213 TYR A N 1
ATOM 1742 C CA . TYR A 1 213 ? 10.228 13.415 13.399 1.00 86.31 213 TYR A CA 1
ATOM 1743 C C . TYR A 1 213 ? 9.984 14.375 12.248 1.00 86.31 213 TYR A C 1
ATOM 1745 O O . TYR A 1 213 ? 8.900 14.946 12.128 1.00 86.31 213 TYR A O 1
ATOM 1753 N N . THR A 1 214 ? 10.964 14.515 11.363 1.00 85.31 214 THR A N 1
ATOM 1754 C CA . THR A 1 214 ? 10.727 15.213 10.101 1.00 85.31 214 THR A CA 1
ATOM 1755 C C . THR A 1 214 ? 9.761 14.407 9.221 1.00 85.31 214 THR A C 1
ATOM 1757 O O . THR A 1 214 ? 9.735 13.171 9.306 1.00 85.31 214 THR A O 1
ATOM 1760 N N . PRO A 1 215 ? 8.976 15.065 8.355 1.00 85.31 215 PRO A N 1
ATOM 1761 C CA . PRO A 1 215 ? 8.124 14.400 7.373 1.00 85.31 215 PRO A CA 1
ATOM 1762 C C . PRO A 1 215 ? 8.845 13.356 6.533 1.00 85.31 215 PRO A C 1
ATOM 1764 O O . PRO A 1 215 ? 8.310 12.269 6.357 1.00 85.31 215 PRO A O 1
ATOM 1767 N N . GLU A 1 216 ? 10.087 13.613 6.123 1.00 84.75 216 GLU A N 1
ATOM 1768 C CA . GLU A 1 216 ? 10.911 12.651 5.385 1.00 84.75 216 GLU A CA 1
ATOM 1769 C C . GLU A 1 216 ? 11.120 11.357 6.178 1.00 84.75 216 GLU A C 1
ATOM 1771 O O . GLU A 1 216 ? 11.103 10.270 5.616 1.00 84.75 216 GLU A O 1
ATOM 1776 N N . THR A 1 217 ? 11.265 11.443 7.499 1.00 87.00 217 THR A N 1
ATOM 1777 C CA . THR A 1 217 ? 11.388 10.251 8.346 1.00 87.00 217 THR A CA 1
ATOM 1778 C C . THR A 1 217 ? 10.040 9.538 8.510 1.00 87.00 217 THR A C 1
ATOM 1780 O O . THR A 1 217 ? 9.984 8.308 8.558 1.00 87.00 217 THR A O 1
ATOM 1783 N N . LEU A 1 218 ? 8.944 10.295 8.603 1.00 88.44 218 LEU A N 1
ATOM 1784 C CA . LEU A 1 218 ? 7.591 9.755 8.773 1.00 88.44 218 LEU A CA 1
ATOM 1785 C C . LEU A 1 218 ? 7.108 9.010 7.523 1.00 88.44 218 LEU A C 1
ATOM 1787 O O . LEU A 1 218 ? 6.572 7.910 7.637 1.00 88.44 218 LEU A O 1
ATOM 1791 N N . VAL A 1 219 ? 7.358 9.538 6.324 1.00 87.25 219 VAL A N 1
ATOM 1792 C CA . VAL A 1 219 ? 6.953 8.865 5.075 1.00 87.25 219 VAL A CA 1
ATOM 1793 C C . VAL A 1 219 ? 7.669 7.528 4.882 1.00 87.25 219 VAL A C 1
ATOM 1795 O O . VAL A 1 219 ? 7.091 6.576 4.368 1.00 87.25 219 VAL A O 1
ATOM 1798 N N . LEU A 1 220 ? 8.888 7.379 5.406 1.00 85.06 220 LEU A N 1
ATOM 1799 C CA . LEU A 1 220 ? 9.605 6.102 5.374 1.00 85.06 220 LEU A CA 1
ATOM 1800 C C . LEU A 1 220 ? 8.951 5.015 6.248 1.00 85.06 220 LEU A C 1
ATOM 1802 O O . LEU A 1 220 ? 9.179 3.827 6.002 1.00 85.06 220 LEU A O 1
ATOM 1806 N N . ILE A 1 221 ? 8.145 5.386 7.255 1.00 87.62 221 ILE A N 1
ATOM 1807 C CA . ILE A 1 221 ? 7.382 4.431 8.077 1.00 87.62 221 ILE A CA 1
ATOM 1808 C C . ILE A 1 221 ? 5.942 4.225 7.589 1.00 87.62 221 ILE A C 1
ATOM 1810 O O . ILE A 1 221 ? 5.298 3.278 8.045 1.00 87.62 221 ILE A O 1
ATOM 1814 N N . ALA A 1 222 ? 5.444 5.047 6.656 1.00 88.62 222 ALA A N 1
ATOM 1815 C CA . ALA A 1 222 ? 4.092 4.930 6.099 1.00 88.62 222 ALA A CA 1
ATOM 1816 C C . ALA A 1 222 ? 3.717 3.503 5.655 1.00 88.62 222 ALA A C 1
ATOM 1818 O O . ALA A 1 222 ? 2.681 3.020 6.108 1.00 88.62 222 ALA A O 1
ATOM 1819 N N . PRO A 1 223 ? 4.585 2.735 4.965 1.00 83.62 223 PRO A N 1
ATOM 1820 C CA . PRO A 1 223 ? 4.208 1.406 4.468 1.00 83.62 223 PRO A CA 1
ATOM 1821 C C . PRO A 1 223 ? 3.994 0.392 5.590 1.00 83.62 223 PRO A C 1
ATOM 1823 O O . PRO A 1 223 ? 3.215 -0.551 5.472 1.00 83.62 223 PRO A O 1
ATOM 1826 N N . GLU A 1 224 ? 4.709 0.567 6.703 1.00 85.56 224 GLU A N 1
ATOM 1827 C CA . GLU A 1 224 ? 4.498 -0.248 7.895 1.00 85.56 224 GLU A CA 1
ATOM 1828 C C . GLU A 1 224 ? 3.147 0.085 8.531 1.00 85.56 224 GLU A C 1
ATOM 1830 O O . GLU A 1 224 ? 2.416 -0.820 8.923 1.00 85.56 224 GLU A O 1
ATOM 1835 N N . VAL A 1 225 ? 2.808 1.375 8.620 1.00 89.94 225 VAL A N 1
ATOM 1836 C CA . VAL A 1 225 ? 1.522 1.832 9.160 1.00 89.94 225 VAL A CA 1
ATOM 1837 C C . VAL A 1 225 ? 0.369 1.327 8.299 1.00 89.94 225 VAL A C 1
ATOM 1839 O O . VAL A 1 225 ? -0.566 0.743 8.839 1.00 89.94 225 VAL A O 1
ATOM 1842 N N . GLU A 1 226 ? 0.454 1.474 6.980 1.00 88.19 226 GLU A N 1
ATOM 1843 C CA . GLU A 1 226 ? -0.553 0.983 6.035 1.00 88.19 226 GLU A CA 1
ATOM 1844 C C . GLU A 1 226 ? -0.726 -0.527 6.138 1.00 88.19 226 GLU A C 1
ATOM 1846 O O . GLU A 1 226 ? -1.845 -1.004 6.291 1.00 88.19 226 GLU A O 1
ATOM 1851 N N . ASN A 1 227 ? 0.368 -1.291 6.199 1.00 85.06 227 ASN A N 1
ATOM 1852 C CA . ASN A 1 227 ? 0.291 -2.734 6.403 1.00 85.06 227 ASN A CA 1
ATOM 1853 C C . ASN A 1 227 ? -0.396 -3.114 7.731 1.00 85.06 227 ASN A C 1
ATOM 1855 O O . ASN A 1 227 ? -1.114 -4.114 7.789 1.00 85.06 227 ASN A O 1
ATOM 1859 N N . LEU A 1 228 ? -0.206 -2.339 8.805 1.00 87.94 228 LEU A N 1
ATOM 1860 C CA . LEU A 1 228 ? -0.923 -2.551 10.069 1.00 87.94 228 LEU A CA 1
ATOM 1861 C C . LEU A 1 228 ? -2.420 -2.230 9.935 1.00 87.94 228 LEU A C 1
ATOM 1863 O O . LEU A 1 228 ? -3.249 -2.981 10.450 1.00 87.94 228 LEU A O 1
ATOM 1867 N N . LEU A 1 229 ? -2.761 -1.141 9.242 1.00 88.38 229 LEU A N 1
ATOM 1868 C CA . LEU A 1 229 ? -4.139 -0.695 9.023 1.00 88.38 229 LEU A CA 1
ATOM 1869 C C . LEU A 1 229 ? -4.914 -1.609 8.060 1.00 88.38 229 LEU A C 1
ATOM 1871 O O . LEU A 1 229 ? -6.109 -1.828 8.249 1.00 88.38 229 LEU A O 1
ATOM 1875 N N . ASP A 1 230 ? -4.234 -2.196 7.078 1.00 84.12 230 ASP A N 1
ATOM 1876 C CA . ASP A 1 230 ? -4.795 -3.149 6.117 1.00 84.12 230 ASP A CA 1
ATOM 1877 C C . ASP A 1 230 ? -4.941 -4.567 6.683 1.00 84.12 230 ASP A C 1
ATOM 1879 O O . ASP A 1 230 ? -5.634 -5.402 6.101 1.00 84.12 230 ASP A O 1
ATOM 1883 N N . ASN A 1 231 ? -4.350 -4.839 7.851 1.00 82.94 231 ASN A N 1
ATOM 1884 C CA . ASN A 1 231 ? -4.452 -6.115 8.557 1.00 82.94 231 ASN A CA 1
ATOM 1885 C C . ASN A 1 231 ? -5.058 -5.944 9.967 1.00 82.94 231 ASN A C 1
ATOM 1887 O O . ASN A 1 231 ? -4.433 -6.337 10.963 1.00 82.94 231 ASN A O 1
ATOM 1891 N N . PRO A 1 232 ? -6.301 -5.430 10.085 1.00 81.50 232 PRO A N 1
ATOM 1892 C CA . PRO A 1 232 ? -6.932 -5.090 11.365 1.00 81.50 232 PRO A CA 1
ATOM 1893 C C . PRO A 1 232 ? -7.008 -6.280 12.326 1.00 81.50 232 PRO A C 1
ATOM 1895 O O . PRO A 1 232 ? -6.822 -6.131 13.533 1.00 81.50 232 PRO A O 1
ATOM 1898 N N . LYS A 1 233 ? -7.216 -7.491 11.793 1.00 79.62 233 LYS A N 1
ATOM 1899 C CA . LYS A 1 233 ? -7.267 -8.722 12.585 1.00 79.62 233 LYS A CA 1
ATOM 1900 C C . LYS A 1 233 ? -5.956 -8.976 13.331 1.00 79.62 233 LYS A C 1
ATOM 1902 O O . LYS A 1 233 ? -5.957 -9.151 14.547 1.00 79.62 233 LYS A O 1
ATOM 1907 N N . ARG A 1 234 ? -4.843 -8.933 12.596 1.00 79.69 234 ARG A N 1
ATOM 1908 C CA . ARG A 1 234 ? -3.496 -9.133 13.135 1.00 79.69 234 ARG A CA 1
ATOM 1909 C C . ARG A 1 234 ? -3.130 -8.022 14.112 1.00 79.69 234 ARG A C 1
ATOM 1911 O O . ARG A 1 234 ? -2.573 -8.313 15.163 1.00 79.69 234 ARG A O 1
ATOM 1918 N N . LEU A 1 235 ? -3.484 -6.771 13.797 1.00 80.31 235 LEU A N 1
ATOM 1919 C CA . LEU A 1 235 ? -3.242 -5.639 14.694 1.00 80.31 235 LEU A CA 1
ATOM 1920 C C . LEU A 1 235 ? -3.916 -5.849 16.054 1.00 80.31 235 LEU A C 1
ATOM 1922 O O . LEU A 1 235 ? -3.299 -5.609 17.089 1.00 80.31 235 LEU A O 1
ATOM 1926 N N . LEU A 1 236 ? -5.165 -6.318 16.054 1.00 78.69 236 LEU A N 1
ATOM 1927 C CA . LEU A 1 236 ? -5.940 -6.554 17.269 1.00 78.69 236 LEU A CA 1
ATOM 1928 C C . LEU A 1 236 ? -5.464 -7.773 18.062 1.00 78.69 236 LEU A C 1
ATOM 1930 O O . LEU A 1 236 ? -5.421 -7.698 19.288 1.00 78.69 236 LEU A O 1
ATOM 1934 N N . GLU A 1 237 ? -5.086 -8.866 17.397 1.00 74.88 237 GLU A N 1
ATOM 1935 C CA . GLU A 1 237 ? -4.511 -10.057 18.040 1.00 74.88 237 GLU A CA 1
ATOM 1936 C C . GLU A 1 237 ? -3.188 -9.722 18.738 1.00 74.88 237 GLU A C 1
ATOM 1938 O O . GLU A 1 237 ? -3.032 -9.969 19.934 1.00 74.88 237 GLU A O 1
ATOM 1943 N N . ASP A 1 238 ? -2.287 -9.049 18.024 1.00 67.38 238 ASP A N 1
ATOM 1944 C CA . ASP A 1 238 ? -1.007 -8.572 18.544 1.00 67.38 238 ASP A CA 1
ATOM 1945 C C . ASP A 1 238 ? -1.169 -7.569 19.692 1.00 67.38 238 ASP A C 1
ATOM 1947 O O . ASP A 1 238 ? -0.331 -7.471 20.593 1.00 67.38 238 ASP A O 1
ATOM 1951 N N . ALA A 1 239 ? -2.219 -6.754 19.626 1.00 66.88 239 ALA A N 1
ATOM 1952 C CA . ALA A 1 239 ? -2.490 -5.755 20.634 1.00 66.88 239 ALA A CA 1
ATOM 1953 C C . ALA A 1 239 ? -3.248 -6.332 21.831 1.00 66.88 239 ALA A C 1
ATOM 1955 O O . ALA A 1 239 ? -3.164 -5.744 22.902 1.00 66.88 239 ALA A O 1
ATOM 1956 N N . ALA A 1 240 ? -3.929 -7.478 21.713 1.00 61.44 240 ALA A N 1
ATOM 1957 C CA . ALA A 1 240 ? -4.763 -8.053 22.768 1.00 61.44 240 ALA A CA 1
ATOM 1958 C C . ALA A 1 240 ? -4.003 -8.295 24.082 1.00 61.44 240 ALA A C 1
ATOM 1960 O O . ALA A 1 240 ? -4.598 -8.166 25.152 1.00 61.44 240 ALA A O 1
ATOM 1961 N N . GLU A 1 241 ? -2.705 -8.600 24.035 1.00 56.75 241 GLU A N 1
ATOM 1962 C CA . GLU A 1 241 ? -1.879 -8.784 25.237 1.00 56.75 241 GLU A CA 1
ATOM 1963 C C . GLU A 1 241 ? -1.547 -7.463 25.952 1.00 56.75 241 GLU A C 1
ATOM 1965 O O . GLU A 1 241 ? -1.501 -7.420 27.182 1.00 56.75 241 GLU A O 1
ATOM 1970 N N . ASN A 1 242 ? -1.404 -6.365 25.203 1.00 55.62 242 ASN A N 1
ATOM 1971 C CA . ASN A 1 242 ? -1.085 -5.034 25.736 1.00 55.62 242 ASN A CA 1
ATOM 1972 C C . ASN A 1 242 ? -2.344 -4.198 26.048 1.00 55.62 242 ASN A C 1
ATOM 1974 O O . ASN A 1 242 ? -2.378 -3.457 27.028 1.00 55.62 242 ASN A O 1
ATOM 1978 N N . ILE A 1 243 ? -3.408 -4.375 25.261 1.00 54.47 243 ILE A N 1
ATOM 1979 C CA . ILE A 1 243 ? -4.740 -3.768 25.401 1.00 54.47 243 ILE A CA 1
ATOM 1980 C C . ILE A 1 243 ? -5.424 -4.191 26.703 1.00 54.47 243 ILE A C 1
ATOM 1982 O O . ILE A 1 243 ? -6.103 -3.375 27.323 1.00 54.47 243 ILE A O 1
ATOM 1986 N N . LYS A 1 244 ? -5.249 -5.452 27.133 1.00 51.72 244 LYS A N 1
ATOM 1987 C CA . LYS A 1 244 ? -5.897 -6.026 28.330 1.00 51.72 244 LYS A CA 1
ATOM 1988 C C . LYS A 1 244 ? -5.634 -5.248 29.628 1.00 51.72 244 LYS A C 1
ATOM 1990 O O . LYS A 1 244 ? -6.291 -5.523 30.622 1.00 51.72 244 LYS A O 1
ATOM 1995 N N . LYS A 1 245 ? -4.685 -4.306 29.636 1.00 56.34 245 LYS A N 1
ATOM 1996 C CA . LYS A 1 245 ? -4.303 -3.501 30.805 1.00 56.34 245 LYS A CA 1
ATOM 1997 C C . LYS A 1 245 ? -4.859 -2.067 30.794 1.00 56.34 245 LYS A C 1
ATOM 1999 O O . LYS A 1 245 ? -4.486 -1.289 31.663 1.00 56.34 245 LYS A O 1
ATOM 2004 N N . SER A 1 246 ? -5.696 -1.692 29.820 1.00 68.31 246 SER A N 1
ATOM 2005 C CA . SER A 1 246 ? -6.282 -0.344 29.736 1.00 68.31 246 SER A CA 1
ATOM 2006 C C . SER A 1 246 ? -7.726 -0.318 30.238 1.00 68.31 246 SER A C 1
ATOM 2008 O O . SER A 1 246 ? -8.624 -0.850 29.584 1.00 68.31 246 SER A O 1
ATOM 2010 N N . ASP A 1 247 ? -7.964 0.385 31.349 1.00 72.12 247 ASP A N 1
ATOM 2011 C CA . ASP A 1 247 ? -9.304 0.584 31.926 1.00 72.12 247 ASP A CA 1
ATOM 2012 C C . ASP A 1 247 ? -10.286 1.224 30.933 1.00 72.12 247 ASP A C 1
ATOM 2014 O O . ASP A 1 247 ? -11.479 0.922 30.935 1.00 72.12 247 ASP A O 1
ATOM 2018 N N . LYS A 1 248 ? -9.794 2.112 30.061 1.00 74.69 248 LYS A N 1
ATOM 2019 C CA . LYS A 1 248 ? -10.609 2.776 29.035 1.00 74.69 248 LYS A CA 1
ATOM 2020 C C . LYS A 1 248 ? -11.090 1.784 27.980 1.00 74.69 248 LYS A C 1
ATOM 2022 O O . LYS A 1 248 ? -12.267 1.775 27.638 1.00 74.69 248 LYS A O 1
ATOM 2027 N N . LEU A 1 249 ? -10.199 0.919 27.505 1.00 79.56 249 LEU A N 1
ATOM 2028 C CA . LEU A 1 249 ? -10.540 -0.056 26.475 1.00 79.56 249 LEU A CA 1
ATOM 2029 C C . LEU A 1 249 ? -11.429 -1.176 27.026 1.00 79.56 249 LEU A C 1
ATOM 2031 O O . LEU A 1 249 ? -12.296 -1.677 26.317 1.00 79.56 249 LEU A O 1
ATOM 2035 N N . GLU A 1 250 ? -11.285 -1.525 28.305 1.00 82.50 250 GLU A N 1
ATOM 2036 C CA . GLU A 1 250 ? -12.210 -2.447 28.965 1.00 82.50 250 GLU A CA 1
ATOM 2037 C C . GLU A 1 250 ? -13.614 -1.837 29.130 1.00 82.50 250 GLU A C 1
ATOM 2039 O O . GLU A 1 250 ? -14.614 -2.521 28.909 1.00 82.50 250 GLU A O 1
ATOM 2044 N N . LYS A 1 251 ? -13.720 -0.532 29.428 1.00 85.75 251 LYS A N 1
ATOM 2045 C CA . LYS A 1 251 ? -15.012 0.182 29.408 1.00 85.75 251 LYS A CA 1
ATOM 2046 C C . LYS A 1 251 ? -15.656 0.151 28.023 1.00 85.75 251 LYS A C 1
ATOM 2048 O O . LYS A 1 251 ? -16.828 -0.201 27.921 1.00 85.75 251 LYS A O 1
ATOM 2053 N N . GLU A 1 252 ? -14.895 0.457 26.975 1.00 88.62 252 GLU A N 1
ATOM 2054 C CA . GLU A 1 252 ? -15.384 0.406 25.590 1.00 88.62 252 GLU A CA 1
ATOM 2055 C C . GLU A 1 252 ? -15.816 -1.022 25.201 1.00 88.62 252 GLU A C 1
ATOM 2057 O O . GLU A 1 252 ? -16.891 -1.210 24.638 1.00 88.62 252 GLU A O 1
ATOM 2062 N N . ARG A 1 253 ? -15.064 -2.061 25.593 1.00 88.81 253 ARG A N 1
ATOM 2063 C CA . ARG A 1 253 ? -15.465 -3.470 25.399 1.00 88.81 253 ARG A CA 1
ATOM 2064 C C . ARG A 1 253 ? -16.782 -3.813 26.084 1.00 88.81 253 ARG A C 1
ATOM 2066 O O . ARG A 1 253 ? -17.615 -4.506 25.502 1.00 88.81 253 ARG A O 1
ATOM 2073 N N . ASN A 1 254 ? -16.964 -3.360 27.320 1.00 89.56 254 ASN A N 1
ATOM 2074 C CA . ASN A 1 254 ? -18.194 -3.606 28.065 1.00 89.56 254 ASN A CA 1
ATOM 2075 C C . ASN A 1 254 ? -19.383 -2.866 27.445 1.00 89.56 254 ASN A C 1
ATOM 2077 O O . ASN A 1 254 ? -20.458 -3.450 27.347 1.00 89.56 254 ASN A O 1
ATOM 2081 N N . GLN A 1 255 ? -19.187 -1.646 26.940 1.00 92.56 255 GLN A N 1
ATOM 2082 C CA . GLN A 1 255 ? -20.212 -0.939 26.165 1.00 92.56 255 GLN A CA 1
ATOM 2083 C C . GLN A 1 255 ? -20.593 -1.704 24.892 1.00 92.56 255 GLN A C 1
ATOM 2085 O O . GLN A 1 255 ? -21.781 -1.884 24.640 1.00 92.56 255 GLN A O 1
ATOM 2090 N N . VAL A 1 256 ? -19.620 -2.242 24.143 1.00 92.94 256 VAL A N 1
ATOM 2091 C CA . VAL A 1 256 ? -19.907 -3.093 22.972 1.00 92.94 256 VAL A CA 1
ATOM 2092 C C . VAL A 1 256 ? -20.763 -4.301 23.361 1.00 92.94 256 VAL A C 1
ATOM 2094 O O . VAL A 1 256 ? -21.742 -4.596 22.679 1.00 92.94 256 VAL A O 1
ATOM 2097 N N . LYS A 1 257 ? -20.435 -4.994 24.462 1.00 92.56 257 LYS A N 1
ATOM 2098 C CA . LYS A 1 257 ? -21.230 -6.140 24.943 1.00 92.56 257 LYS A CA 1
ATOM 2099 C C . LYS A 1 257 ? -22.663 -5.737 25.288 1.00 92.56 257 LYS A C 1
ATOM 2101 O O . LYS A 1 257 ? -23.587 -6.431 24.876 1.00 92.56 257 LYS A O 1
ATOM 2106 N N . ILE A 1 258 ? -22.844 -4.627 26.008 1.00 93.94 258 ILE A N 1
ATOM 2107 C CA . ILE A 1 258 ? -24.168 -4.107 26.385 1.00 93.94 258 ILE A CA 1
ATOM 2108 C C . ILE A 1 258 ? -24.996 -3.819 25.129 1.00 93.94 258 ILE A C 1
ATOM 2110 O O . ILE A 1 258 ? -26.072 -4.386 24.967 1.00 93.94 258 ILE A O 1
ATOM 2114 N N . LEU A 1 259 ? -24.460 -3.040 24.187 1.00 95.00 259 LEU A N 1
ATOM 2115 C CA . LEU A 1 259 ? -25.172 -2.681 22.958 1.00 95.00 259 LEU A CA 1
ATOM 2116 C C . LEU A 1 259 ? -25.464 -3.905 22.068 1.00 95.00 259 LEU A C 1
ATOM 2118 O O . LEU A 1 259 ? -26.527 -3.991 21.453 1.00 95.00 259 LEU A O 1
ATOM 2122 N N . ARG A 1 260 ? -24.570 -4.906 22.039 1.00 92.75 260 ARG A N 1
ATOM 2123 C CA . ARG A 1 260 ? -24.840 -6.189 21.362 1.00 92.75 260 ARG A CA 1
ATOM 2124 C C . ARG A 1 260 ? -25.996 -6.959 22.007 1.00 92.75 260 ARG A C 1
ATOM 2126 O O . ARG A 1 260 ? -26.763 -7.594 21.282 1.00 92.75 260 ARG A O 1
ATOM 2133 N N . LEU A 1 261 ? -26.114 -6.945 23.338 1.00 92.69 261 LEU A N 1
ATOM 2134 C CA . LEU A 1 261 ? -27.233 -7.570 24.058 1.00 92.69 261 LEU A CA 1
ATOM 2135 C C . LEU A 1 261 ? -28.554 -6.830 23.808 1.00 92.69 261 LEU A C 1
ATOM 2137 O O . LEU A 1 261 ? -29.598 -7.472 23.732 1.00 92.69 261 LEU A O 1
ATOM 2141 N N . GLU A 1 262 ? -28.499 -5.516 23.591 1.00 93.94 262 GLU A N 1
ATOM 2142 C CA . GLU A 1 262 ? -29.636 -4.685 23.167 1.00 93.94 262 GLU A CA 1
ATOM 2143 C C . GLU A 1 262 ? -30.035 -4.891 21.691 1.00 93.94 262 GLU A C 1
ATOM 2145 O O . GLU A 1 262 ? -31.009 -4.304 21.222 1.00 93.94 262 GLU A O 1
ATOM 2150 N N . GLY A 1 263 ? -29.310 -5.732 20.945 1.00 92.25 263 GLY A N 1
ATOM 2151 C CA . GLY A 1 263 ? -29.620 -6.060 19.552 1.00 92.25 263 GLY A CA 1
ATOM 2152 C C . GLY A 1 263 ? -29.135 -5.028 18.533 1.00 92.25 263 GLY A C 1
ATOM 2153 O O . GLY A 1 263 ? -29.577 -5.075 17.385 1.00 92.25 263 GLY A O 1
ATOM 2154 N N . LYS A 1 264 ? -28.231 -4.120 18.922 1.00 95.69 264 LYS A N 1
ATOM 2155 C CA . LYS A 1 264 ? -27.625 -3.146 18.007 1.00 95.69 264 LYS A CA 1
ATOM 2156 C C . LYS A 1 264 ? -26.718 -3.814 16.978 1.00 95.69 264 LYS A C 1
ATOM 2158 O O . LYS A 1 264 ? -25.996 -4.768 17.284 1.00 95.69 264 LYS A O 1
ATOM 2163 N N . SER A 1 265 ? -26.772 -3.297 15.754 1.00 94.62 265 SER A N 1
ATOM 2164 C CA . SER A 1 265 ? -25.866 -3.671 14.666 1.00 94.62 265 SER A CA 1
ATOM 2165 C C . SER A 1 265 ? -24.436 -3.191 14.933 1.00 94.62 265 SER A C 1
ATOM 2167 O O . SER A 1 265 ? -24.221 -2.273 15.725 1.00 94.62 265 SER A O 1
ATOM 2169 N N . ASP A 1 266 ? -23.448 -3.799 14.267 1.00 94.69 266 ASP A N 1
ATOM 2170 C CA . ASP A 1 266 ? -22.042 -3.393 14.404 1.00 94.69 266 ASP A CA 1
ATOM 2171 C C . ASP A 1 266 ? -21.862 -1.896 14.075 1.00 94.69 266 ASP A C 1
ATOM 2173 O O . ASP A 1 266 ? -21.204 -1.182 14.825 1.00 94.69 266 ASP A O 1
ATOM 2177 N N . ASP A 1 267 ? -22.512 -1.402 13.021 1.00 95.56 267 ASP A N 1
ATOM 2178 C CA . ASP A 1 267 ? -22.419 -0.008 12.575 1.00 95.56 267 ASP A CA 1
ATOM 2179 C C . ASP A 1 267 ? -22.992 0.971 13.623 1.00 95.56 267 ASP A C 1
ATOM 2181 O O . ASP A 1 267 ? -22.343 1.961 13.964 1.00 95.56 267 ASP A O 1
ATOM 2185 N N . GLU A 1 268 ? -24.159 0.666 14.210 1.00 95.56 268 GLU A N 1
ATOM 2186 C CA . GLU A 1 268 ? -24.751 1.477 15.289 1.00 95.56 268 GLU A CA 1
ATOM 2187 C C . GLU A 1 268 ? -23.866 1.500 16.542 1.00 95.56 268 GLU A C 1
ATOM 2189 O O . GLU A 1 268 ? -23.732 2.537 17.193 1.00 95.56 268 GLU A O 1
ATOM 2194 N N . ILE A 1 269 ? -23.261 0.360 16.894 1.00 95.94 269 ILE A N 1
ATOM 2195 C CA . ILE A 1 269 ? -22.332 0.268 18.028 1.00 95.94 269 ILE A CA 1
ATOM 2196 C C . ILE A 1 269 ? -21.140 1.197 17.793 1.00 95.94 269 ILE A C 1
ATOM 2198 O O . ILE A 1 269 ? -20.730 1.931 18.697 1.00 95.94 269 ILE A O 1
ATOM 2202 N N . ILE A 1 270 ? -20.592 1.168 16.577 1.00 95.69 270 ILE A N 1
ATOM 2203 C CA . ILE A 1 270 ? -19.422 1.958 16.206 1.00 95.69 270 ILE A CA 1
ATOM 2204 C C . ILE A 1 270 ? -19.722 3.459 16.287 1.00 95.69 270 ILE A C 1
ATOM 2206 O O . ILE A 1 270 ? -18.947 4.224 16.873 1.00 95.69 270 ILE A O 1
ATOM 2210 N N . GLU A 1 271 ? -20.868 3.873 15.752 1.00 96.19 271 GLU A N 1
ATOM 2211 C CA . GLU A 1 271 ? -21.308 5.263 15.786 1.00 96.19 271 GLU A CA 1
ATOM 2212 C C . GLU A 1 271 ? -21.566 5.747 17.222 1.00 96.19 271 GLU A C 1
ATOM 2214 O O . GLU A 1 271 ? -21.134 6.838 17.593 1.00 96.19 271 GLU A O 1
ATOM 2219 N N . GLN A 1 272 ? -22.199 4.939 18.074 1.00 95.88 272 GLN A N 1
ATOM 2220 C CA . GLN A 1 272 ? -22.521 5.355 19.442 1.00 95.88 272 GLN A CA 1
ATOM 2221 C C . GLN A 1 272 ? -21.293 5.495 20.345 1.00 95.88 272 GLN A C 1
ATOM 2223 O O . GLN A 1 272 ? -21.218 6.443 21.129 1.00 95.88 272 GLN A O 1
ATOM 2228 N N . ILE A 1 273 ? -20.335 4.569 20.251 1.00 94.06 273 ILE A N 1
ATOM 2229 C CA . ILE A 1 273 ? -19.161 4.573 21.135 1.00 94.06 273 ILE A CA 1
ATOM 2230 C C . ILE A 1 273 ? -18.105 5.562 20.631 1.00 94.06 273 ILE A C 1
ATOM 2232 O O . ILE A 1 273 ? -17.570 6.344 21.418 1.00 94.06 273 ILE A O 1
ATOM 2236 N N . TRP A 1 274 ? -17.808 5.555 19.327 1.00 94.75 274 TRP A N 1
ATOM 2237 C CA . TRP A 1 274 ? -16.674 6.305 18.772 1.00 94.75 274 TRP A CA 1
ATOM 2238 C C . TRP A 1 274 ? -17.068 7.448 17.831 1.00 94.75 274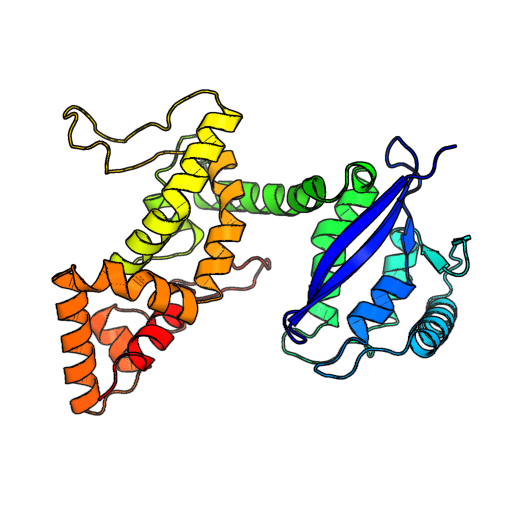 TRP A C 1
ATOM 2240 O O . TRP A 1 274 ? -16.185 8.193 17.409 1.00 94.75 274 TRP A O 1
ATOM 2250 N N . LYS A 1 275 ? -18.361 7.633 17.525 1.00 94.44 275 LYS A N 1
ATOM 2251 C CA . LYS A 1 275 ? -18.862 8.650 16.576 1.00 94.44 275 LYS A CA 1
ATOM 2252 C C . LYS A 1 275 ? -18.257 8.513 15.179 1.00 94.44 275 LYS A C 1
ATOM 2254 O O . LYS A 1 275 ? -17.965 9.507 14.517 1.00 94.44 275 LYS A O 1
ATOM 2259 N N . VAL A 1 276 ? -18.050 7.269 14.751 1.00 94.31 276 VAL A N 1
ATOM 2260 C CA . VAL A 1 276 ? -17.500 6.922 13.438 1.00 94.31 276 VAL A CA 1
ATOM 2261 C C . VAL A 1 276 ? -18.597 6.278 12.601 1.00 94.31 276 VAL A C 1
ATOM 2263 O O . VAL A 1 276 ? -19.254 5.345 13.041 1.00 94.31 276 VAL A O 1
ATOM 2266 N N . THR A 1 277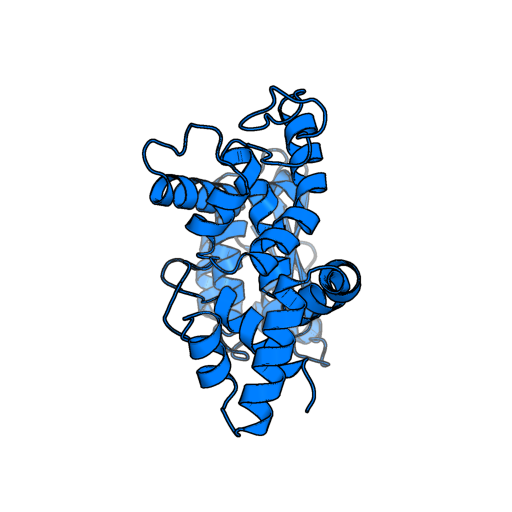 ? -18.768 6.758 11.379 1.00 92.69 277 THR A N 1
ATOM 2267 C CA . THR A 1 277 ? -19.603 6.150 10.333 1.00 92.69 277 THR A CA 1
ATOM 2268 C C . THR A 1 277 ? -18.714 5.681 9.177 1.00 92.69 277 THR A C 1
ATOM 2270 O O . THR A 1 277 ? -17.584 6.175 9.082 1.00 92.69 277 THR A O 1
ATOM 2273 N N . PRO A 1 278 ? -19.193 4.819 8.254 1.00 91.25 278 PRO A N 1
ATOM 2274 C CA . PRO A 1 278 ? -18.412 4.384 7.090 1.00 91.25 278 PRO A CA 1
ATOM 2275 C C . PRO A 1 278 ? -17.794 5.538 6.289 1.00 91.25 278 PRO A C 1
ATOM 2277 O O . PRO A 1 278 ? -16.687 5.409 5.778 1.00 91.25 278 PRO A O 1
ATOM 2280 N N . GLN A 1 279 ? -18.482 6.683 6.235 1.00 91.25 279 GLN A N 1
ATOM 2281 C CA . GLN A 1 279 ? -18.080 7.864 5.460 1.00 91.25 279 GLN A CA 1
ATOM 2282 C C . GLN A 1 279 ? -17.440 8.981 6.303 1.00 91.25 279 GLN A C 1
ATOM 2284 O O . GLN A 1 279 ? -17.078 10.030 5.775 1.00 91.25 279 GLN A O 1
ATOM 2289 N N . SER A 1 280 ? -17.302 8.794 7.617 1.00 88.69 280 SER A N 1
ATOM 2290 C CA . SER A 1 280 ? -16.529 9.713 8.466 1.00 88.69 280 SER A CA 1
ATOM 2291 C C . SER A 1 280 ? -15.025 9.461 8.312 1.00 88.69 280 SER A C 1
ATOM 2293 O O . SER A 1 280 ? -14.632 8.388 7.881 1.00 88.69 280 SER A O 1
ATOM 2295 N N . ASN A 1 281 ? -14.164 10.414 8.681 1.00 90.94 281 ASN A N 1
ATOM 2296 C CA . ASN A 1 281 ? -12.711 10.192 8.803 1.00 90.94 281 ASN A CA 1
ATOM 2297 C C . ASN A 1 281 ? -12.046 9.529 7.581 1.00 90.94 281 ASN A C 1
ATOM 2299 O O . ASN A 1 281 ? -11.134 8.716 7.711 1.00 90.94 281 ASN A O 1
ATOM 2303 N N . LEU A 1 282 ? -12.512 9.885 6.386 1.00 90.75 282 LEU A N 1
ATOM 2304 C CA . LEU A 1 282 ? -11.948 9.411 5.134 1.00 90.75 282 LEU A CA 1
ATOM 2305 C C . LEU A 1 282 ? -10.523 9.945 4.963 1.00 90.75 282 LEU A C 1
ATOM 2307 O O . LEU A 1 282 ? -10.306 11.157 4.873 1.00 90.75 282 LEU A O 1
ATOM 2311 N N . ALA A 1 283 ? -9.557 9.035 4.925 1.00 86.38 283 ALA A N 1
ATOM 2312 C CA . ALA A 1 283 ? -8.186 9.334 4.556 1.00 86.38 283 ALA A CA 1
ATOM 2313 C C . ALA A 1 283 ? -7.997 9.033 3.070 1.00 86.38 283 ALA A C 1
ATOM 2315 O O . ALA A 1 283 ? -8.511 8.035 2.568 1.00 86.38 283 ALA A O 1
ATOM 2316 N N . GLU A 1 284 ? -7.251 9.886 2.376 1.00 82.75 284 GLU A N 1
ATOM 2317 C CA . GLU A 1 284 ? -6.771 9.570 1.031 1.00 82.75 284 GLU A CA 1
ATOM 2318 C C . GLU A 1 284 ? -5.928 8.286 1.126 1.00 82.75 284 GLU A C 1
ATOM 2320 O O . GLU A 1 284 ? -5.048 8.186 1.991 1.00 82.75 284 GLU A O 1
ATOM 2325 N N . ALA A 1 285 ? -6.238 7.283 0.311 1.00 76.38 285 ALA A N 1
ATOM 2326 C CA . ALA A 1 285 ? -5.504 6.023 0.267 1.00 76.38 285 ALA A CA 1
ATOM 2327 C C . ALA A 1 285 ? -4.162 6.198 -0.480 1.00 76.38 285 ALA A C 1
ATOM 2329 O O . ALA A 1 285 ? -3.754 7.321 -0.785 1.00 76.38 285 ALA A O 1
ATOM 2330 N N . GLU A 1 286 ? -3.455 5.096 -0.758 1.00 62.28 286 GLU A N 1
ATOM 2331 C CA . GLU A 1 286 ? -2.309 5.095 -1.688 1.00 62.28 286 GLU A CA 1
ATOM 2332 C C . GLU A 1 286 ? -2.734 5.478 -3.123 1.00 62.28 286 GLU A C 1
ATOM 2334 O O . GLU A 1 286 ? -1.891 5.726 -3.983 1.00 62.28 286 GLU A O 1
ATOM 2339 N N . GLU A 1 287 ? -4.031 5.465 -3.444 1.00 60.19 287 GLU A N 1
ATOM 2340 C CA . GLU A 1 287 ? -4.551 5.842 -4.759 1.00 60.19 287 GLU A CA 1
ATOM 2341 C C . GLU A 1 287 ? -5.121 7.255 -4.716 1.00 60.19 287 GLU A C 1
ATOM 2343 O O . GLU A 1 287 ? -5.985 7.563 -3.895 1.00 60.19 287 GLU A O 1
ATOM 2348 N N . GLU A 1 288 ? -4.607 8.125 -5.588 1.00 58.88 288 GLU A N 1
ATOM 2349 C CA . GLU A 1 288 ? -5.069 9.505 -5.681 1.00 58.88 288 GLU A CA 1
ATOM 2350 C C . GLU A 1 288 ? -6.555 9.518 -6.065 1.00 58.88 288 GLU A C 1
ATOM 2352 O O . GLU A 1 288 ? -6.958 8.959 -7.083 1.00 58.88 288 GLU A O 1
ATOM 2357 N N . GLY A 1 289 ? -7.381 10.119 -5.207 1.00 65.69 289 GLY A N 1
ATOM 2358 C CA . GLY A 1 289 ? -8.838 10.137 -5.359 1.00 65.69 289 GLY A CA 1
ATOM 2359 C C . GLY A 1 289 ? -9.583 8.954 -4.728 1.00 65.69 289 GLY A C 1
ATOM 2360 O O . GLY A 1 289 ? -10.805 9.039 -4.588 1.00 65.69 289 GLY A O 1
ATOM 2361 N N . GLU A 1 290 ? -8.895 7.900 -4.273 1.00 76.00 290 GLU A N 1
ATOM 2362 C CA . GLU A 1 290 ? -9.513 6.885 -3.417 1.00 76.00 290 GLU A CA 1
ATOM 2363 C C . GLU A 1 290 ? -9.472 7.311 -1.951 1.00 76.00 290 GLU A C 1
ATOM 2365 O O . GLU A 1 290 ? -8.453 7.749 -1.412 1.00 76.00 290 GLU A O 1
ATOM 2370 N N . TYR A 1 291 ? -10.602 7.131 -1.274 1.00 83.62 291 TYR A N 1
ATOM 2371 C CA . TYR A 1 291 ? -10.748 7.451 0.134 1.00 83.62 291 TYR A CA 1
ATOM 2372 C C . TYR A 1 291 ? -11.101 6.199 0.921 1.00 83.62 291 TYR A C 1
ATOM 2374 O O . TYR A 1 291 ? -12.066 5.500 0.611 1.00 83.62 291 TYR A O 1
ATOM 2382 N N . LYS A 1 292 ? -10.332 5.936 1.976 1.00 87.19 292 LYS A N 1
ATOM 2383 C CA . LYS A 1 292 ? -10.529 4.794 2.861 1.00 87.19 292 LYS A CA 1
ATOM 2384 C C . LYS A 1 292 ? -10.726 5.251 4.296 1.00 87.19 292 LYS A C 1
ATOM 2386 O O . LYS A 1 292 ? -10.010 6.106 4.813 1.00 87.19 292 LYS A O 1
ATOM 2391 N N . ASN A 1 293 ? -11.685 4.626 4.965 1.00 92.38 293 ASN A N 1
ATOM 2392 C CA . ASN A 1 293 ? -11.911 4.812 6.388 1.00 92.38 293 ASN A CA 1
ATOM 2393 C C . ASN A 1 293 ? -11.210 3.709 7.191 1.00 92.38 293 ASN A C 1
ATOM 2395 O O . ASN A 1 293 ? -11.832 2.744 7.639 1.00 92.38 293 ASN A O 1
ATOM 2399 N N . TYR A 1 294 ? -9.892 3.842 7.361 1.00 91.00 294 TYR A N 1
ATOM 2400 C CA . TYR A 1 294 ? -9.079 2.868 8.100 1.00 91.00 294 TYR A CA 1
ATOM 2401 C C . TYR A 1 294 ? -9.587 2.640 9.529 1.00 91.00 294 TYR A C 1
ATOM 2403 O O . TYR A 1 294 ? -9.589 1.513 10.024 1.00 91.00 294 TYR A O 1
ATOM 2411 N N . GLN A 1 295 ? -10.049 3.709 10.184 1.00 92.12 295 GLN A N 1
ATOM 2412 C CA . GLN A 1 295 ? -10.576 3.646 11.541 1.00 92.12 295 GLN A CA 1
ATOM 2413 C C . GLN A 1 295 ? -11.846 2.795 11.621 1.00 92.12 295 GLN A C 1
ATOM 2415 O O . GLN A 1 295 ? -11.962 1.953 12.509 1.00 92.12 295 GLN A O 1
ATOM 2420 N N . TYR A 1 296 ? -12.786 2.991 10.697 1.00 93.94 296 TYR A N 1
ATOM 2421 C CA . TYR A 1 296 ? -14.028 2.226 10.662 1.00 93.94 296 TYR A CA 1
ATOM 2422 C C . TYR A 1 296 ? -13.792 0.739 10.414 1.00 93.94 296 TYR A C 1
ATOM 2424 O O . TYR A 1 296 ? -14.327 -0.090 11.149 1.00 93.94 296 TYR A O 1
ATOM 2432 N N . GLU A 1 297 ? -12.945 0.391 9.443 1.00 91.44 297 GLU A N 1
ATOM 2433 C CA . GLU A 1 297 ? -12.615 -1.010 9.158 1.00 91.44 297 GLU A CA 1
ATOM 2434 C C . GLU A 1 297 ? -11.990 -1.699 10.378 1.00 91.44 297 GLU A C 1
ATOM 2436 O O . GLU A 1 297 ? -12.347 -2.829 10.723 1.00 91.44 297 GLU A O 1
ATOM 2441 N N . LEU A 1 298 ? -11.119 -0.994 11.107 1.00 90.88 298 LEU A N 1
ATOM 2442 C CA . LEU A 1 298 ? -10.543 -1.515 12.341 1.00 90.88 298 LEU A CA 1
ATOM 2443 C C . LEU A 1 298 ? -11.596 -1.703 13.448 1.00 90.88 298 LEU A C 1
ATOM 2445 O O . LEU A 1 298 ? -11.599 -2.731 14.131 1.00 90.88 298 LEU A O 1
ATOM 2449 N N . LEU A 1 299 ? -12.499 -0.730 13.620 1.00 92.38 299 LEU A N 1
ATOM 2450 C CA . LEU A 1 299 ? -13.592 -0.791 14.598 1.00 92.38 299 LEU A CA 1
ATOM 2451 C C . LEU A 1 299 ? -14.554 -1.936 14.313 1.00 92.38 299 LEU A C 1
ATOM 2453 O O . LEU A 1 299 ? -14.950 -2.646 15.235 1.00 92.38 299 LEU A O 1
ATOM 2457 N N . LYS A 1 300 ? -14.883 -2.159 13.043 1.00 92.81 300 LYS A N 1
ATOM 2458 C CA . LYS A 1 300 ? -15.744 -3.256 12.609 1.00 92.81 300 LYS A CA 1
ATOM 2459 C C . LYS A 1 300 ? -15.171 -4.604 13.023 1.00 92.81 300 LYS A C 1
ATOM 2461 O O . LYS A 1 300 ? -15.854 -5.399 13.667 1.00 92.81 300 LYS A O 1
ATOM 2466 N N . VAL A 1 301 ? -13.887 -4.829 12.753 1.00 89.88 301 VAL A N 1
ATOM 2467 C CA . VAL A 1 301 ? -13.205 -6.058 13.176 1.00 89.88 301 VAL A CA 1
ATOM 2468 C C . VAL A 1 301 ? -13.135 -6.154 14.706 1.00 89.88 301 VAL A C 1
ATOM 2470 O O . VAL A 1 301 ? -13.385 -7.221 15.265 1.00 89.88 301 VAL A O 1
ATOM 2473 N N . PHE A 1 302 ? -12.869 -5.051 15.411 1.00 88.69 302 PHE A N 1
ATOM 2474 C CA . PHE A 1 302 ? -12.862 -5.021 16.878 1.00 88.69 302 PHE A CA 1
ATOM 2475 C C . PHE A 1 302 ? -14.210 -5.426 17.488 1.00 88.69 302 PHE A C 1
ATOM 2477 O O . PHE A 1 302 ? -14.256 -6.280 18.375 1.00 88.69 302 PHE A O 1
ATOM 2484 N N . VAL A 1 303 ? -15.312 -4.869 16.985 1.00 90.81 303 VAL A N 1
ATOM 2485 C CA . VAL A 1 303 ? -16.670 -5.188 17.441 1.00 90.81 303 VAL A CA 1
ATOM 2486 C C . VAL A 1 303 ? -17.019 -6.652 17.155 1.00 90.81 303 VAL A C 1
ATOM 2488 O O . VAL A 1 303 ? -17.676 -7.296 17.976 1.00 90.81 303 VAL A O 1
ATOM 2491 N N . GLN A 1 304 ? -16.552 -7.222 16.042 1.00 87.81 304 GLN A N 1
ATOM 2492 C CA . GLN A 1 304 ? -16.734 -8.643 15.704 1.00 87.81 304 GLN A CA 1
ATOM 2493 C C . GLN A 1 304 ? -15.942 -9.594 16.611 1.00 87.81 304 GLN A C 1
ATOM 2495 O O . GLN A 1 304 ? -16.400 -10.701 16.898 1.00 87.81 304 GLN A O 1
ATOM 2500 N N . PHE A 1 305 ? -14.773 -9.175 17.099 1.00 83.12 305 PHE A N 1
ATOM 2501 C CA . PHE A 1 305 ? -13.975 -9.971 18.036 1.00 83.12 305 PHE A CA 1
ATOM 2502 C C . PHE A 1 305 ? -14.618 -10.116 19.419 1.00 83.12 305 PHE A C 1
ATOM 2504 O O . PHE A 1 305 ? -14.344 -11.085 20.135 1.00 83.12 305 PHE A O 1
ATOM 2511 N N . ILE A 1 306 ? -15.459 -9.163 19.814 1.00 82.50 306 ILE A N 1
ATOM 2512 C CA . ILE A 1 306 ? -16.148 -9.182 21.102 1.00 82.50 306 ILE A CA 1
ATOM 2513 C C . ILE A 1 306 ? -17.384 -10.076 20.964 1.00 82.50 306 ILE A C 1
ATOM 2515 O O . ILE A 1 306 ? -18.433 -9.655 20.475 1.00 82.50 306 ILE A O 1
ATOM 2519 N N . LYS A 1 307 ? -17.230 -11.342 21.375 1.00 65.88 307 LYS A N 1
ATOM 2520 C CA . LYS A 1 307 ? -18.317 -12.331 21.404 1.00 65.88 307 LYS A CA 1
ATOM 2521 C C . LYS A 1 307 ? -19.450 -11.887 22.343 1.00 65.88 307 LYS A C 1
ATOM 2523 O O . LYS A 1 307 ? -19.189 -11.189 23.326 1.00 65.88 307 LYS A O 1
ATOM 2528 N N . LYS A 1 308 ? -20.675 -12.324 22.015 1.00 55.62 308 LYS A N 1
ATOM 2529 C CA . LYS A 1 308 ? -21.836 -12.291 22.921 1.00 55.62 308 LYS A CA 1
ATOM 2530 C C . LYS A 1 308 ? -21.532 -13.033 24.218 1.00 55.62 308 LYS A C 1
ATOM 2532 O O . LYS A 1 308 ? -20.853 -14.083 24.132 1.00 55.62 308 LYS A O 1
#

Secondary structure (DSSP, 8-state):
-PEEEEEEEEEETTTTEEEEEEEEEETTSTT-EEEHHHHHHHHH-BTTBPPPHHHHHHHHHHHHHHHT--PEEETTEEEE-HHHHHHHHHTTGGGG--TTTTHHHHHHHHIIIIIIHHHHTT-GGG-TTGGGHHHHHHHHHHHHHHHGGGTTS-EEHHHHHHHHS----HHHHHHHHHHHHHHHHHHHHHHHSSPPPBS--SSGGGTTS-BEE-HHHHHTTHHHHHHHHH-HHHHHHHHHHHHTT-HHHHHHHHHHHHHHHTT--HHHHHHHHH---TTSSPEE-SSTT-EE-HHHHHHHHHHHHS--

Organism: NCBI:txid2005467

Mean predicted aligned error: 9.37 Å

pLDDT: mean 85.1, std 11.95, range [40.25, 97.94]